Protein AF-X0XH66-F1 (afdb_monomer_lite)

Foldseek 3Di:
DDQDADDWDADPPDRDTDDPFRDFDKDWDFDPVDDDLPDDDDPPDPPDDDDDDDDDDDDDDDDDDDDDDDDPDDPDPPDDPDRGDPPCRVVRIGTQPDDGFPWADWDDDPQKIWTWTDHSPRPFIWIWIQRSNVSDIATQGGFPDWDADPVRQWIWTHHDHWIFIGGDDPHHDPVVCQVPPPRIDDCVVVDDDDDVLVVLLVVLVVLLVCCQPVPPDNCNVVDPSVVLCVVLVVQSNPDDDVVSSVVSRD

Structure (mmCIF, N/CA/C/O backbone):
data_AF-X0XH66-F1
#
_entry.id   AF-X0XH66-F1
#
loop_
_atom_site.group_PDB
_atom_site.id
_atom_site.type_symbol
_atom_site.label_atom_id
_atom_site.label_alt_id
_atom_site.label_comp_id
_atom_site.label_asym_id
_atom_site.label_entity_id
_atom_site.label_seq_id
_atom_site.pdbx_PDB_ins_code
_atom_site.Cartn_x
_atom_site.Cartn_y
_atom_site.Cartn_z
_atom_site.occupancy
_atom_site.B_iso_or_equiv
_atom_site.auth_seq_id
_atom_site.auth_comp_id
_atom_site.auth_asym_id
_atom_site.auth_atom_id
_atom_site.pdbx_PDB_model_num
ATOM 1 N N . VAL A 1 1 ? -10.606 -6.518 2.939 1.00 92.50 1 VAL A N 1
ATOM 2 C CA . VAL A 1 1 ? -11.591 -5.560 2.379 1.00 92.50 1 VAL A CA 1
ATOM 3 C C . VAL A 1 1 ? -12.630 -6.357 1.613 1.00 92.50 1 VAL A C 1
ATOM 5 O O . VAL A 1 1 ? -12.294 -7.448 1.165 1.00 92.50 1 VAL A O 1
ATOM 8 N N . SER A 1 2 ? -13.867 -5.879 1.510 1.00 94.00 2 SER A N 1
ATOM 9 C CA . SER A 1 2 ? -14.874 -6.462 0.619 1.00 94.00 2 SER A CA 1
ATOM 10 C C . SER A 1 2 ? -15.879 -5.401 0.199 1.00 94.00 2 SER A C 1
ATOM 12 O O . SER A 1 2 ? -16.381 -4.679 1.056 1.00 94.00 2 SER A O 1
ATOM 14 N N . ASP A 1 3 ? -16.219 -5.384 -1.083 1.00 93.88 3 ASP A N 1
ATOM 15 C CA . ASP A 1 3 ? -17.297 -4.574 -1.645 1.00 93.88 3 ASP A CA 1
ATOM 16 C C . ASP A 1 3 ? -18.634 -5.285 -1.432 1.00 93.88 3 ASP A C 1
ATOM 18 O O . ASP A 1 3 ? -19.037 -6.144 -2.214 1.00 93.88 3 ASP A O 1
ATOM 22 N N . ARG A 1 4 ? -19.273 -5.012 -0.291 1.00 92.81 4 ARG A N 1
ATOM 23 C CA . ARG A 1 4 ? -20.592 -5.577 0.053 1.00 92.81 4 ARG A CA 1
ATOM 24 C C . ARG A 1 4 ? -21.491 -4.624 0.845 1.00 92.81 4 ARG A C 1
ATOM 26 O O . ARG A 1 4 ? -22.599 -5.012 1.205 1.00 92.81 4 ARG A O 1
ATOM 33 N N . ASP A 1 5 ? -21.027 -3.406 1.118 1.00 90.88 5 ASP A N 1
ATOM 34 C CA . ASP A 1 5 ? -21.837 -2.361 1.733 1.00 90.88 5 ASP A CA 1
ATOM 35 C C . ASP A 1 5 ? -22.443 -1.472 0.650 1.00 90.88 5 ASP A C 1
ATOM 37 O O . ASP A 1 5 ? -21.756 -0.710 -0.030 1.00 90.88 5 ASP A O 1
ATOM 41 N N . PHE A 1 6 ? -23.759 -1.567 0.494 1.00 90.38 6 PHE A N 1
ATOM 42 C CA . PHE A 1 6 ? -24.509 -0.781 -0.477 1.00 90.38 6 PHE A CA 1
ATOM 43 C C . PHE A 1 6 ? -24.847 0.584 0.129 1.00 90.38 6 PHE A C 1
ATOM 45 O O . PHE A 1 6 ? -25.853 0.736 0.817 1.00 90.38 6 PHE A O 1
ATOM 52 N N . SER A 1 7 ? -23.998 1.580 -0.133 1.00 87.31 7 SER A N 1
ATOM 53 C CA . SER A 1 7 ? -24.198 2.978 0.275 1.00 87.31 7 SER A CA 1
ATOM 54 C C . SER A 1 7 ? -24.596 3.842 -0.936 1.00 87.31 7 SER A C 1
ATOM 56 O O . SER A 1 7 ? -23.719 4.461 -1.543 1.00 87.31 7 SER A O 1
ATOM 58 N N . PRO A 1 8 ? -25.881 3.865 -1.344 1.00 89.31 8 PRO A N 1
ATOM 59 C CA . PRO A 1 8 ? -26.307 4.542 -2.565 1.00 89.31 8 PRO A CA 1
ATOM 60 C C . PRO A 1 8 ? -26.234 6.068 -2.436 1.00 89.31 8 PRO A C 1
ATOM 62 O O . PRO A 1 8 ? -26.775 6.660 -1.501 1.00 89.31 8 PRO A O 1
ATOM 65 N N . ILE A 1 9 ? -25.623 6.710 -3.428 1.00 88.44 9 ILE A N 1
ATOM 66 C CA . ILE A 1 9 ? -25.701 8.151 -3.659 1.00 88.44 9 ILE A CA 1
ATOM 67 C C . ILE A 1 9 ? -26.819 8.391 -4.673 1.00 88.44 9 ILE A C 1
ATOM 69 O O . ILE A 1 9 ? -26.684 8.036 -5.842 1.00 88.44 9 ILE A O 1
ATOM 73 N N . TYR A 1 10 ? -27.920 8.991 -4.230 1.00 89.19 10 TYR A N 1
ATOM 74 C CA . TYR A 1 10 ? -29.021 9.376 -5.112 1.00 89.19 10 TYR A CA 1
ATOM 75 C C . TYR A 1 10 ? -28.680 10.642 -5.903 1.00 89.19 10 TYR A C 1
ATOM 77 O O . TYR A 1 10 ? -28.097 11.585 -5.359 1.00 89.19 10 TYR A O 1
ATOM 85 N N . SER A 1 11 ? -29.059 10.672 -7.182 1.00 87.75 11 SER A N 1
ATOM 86 C CA . SER A 1 11 ? -28.974 11.888 -7.994 1.00 87.75 11 SER A CA 1
ATOM 87 C C . SER A 1 11 ? -29.990 12.940 -7.526 1.00 87.75 11 SER A C 1
ATOM 89 O O . SER A 1 11 ? -31.048 12.615 -6.991 1.00 87.75 11 SER A O 1
ATOM 91 N N . GLN A 1 12 ? -29.665 14.219 -7.734 1.00 88.62 12 GLN A N 1
ATOM 92 C CA . GLN A 1 12 ? -30.585 15.342 -7.505 1.00 88.62 12 GLN A CA 1
ATOM 93 C C . GLN A 1 12 ? -31.422 15.698 -8.747 1.00 88.62 12 GLN A C 1
ATOM 95 O O . GLN A 1 12 ? -32.348 16.496 -8.637 1.00 88.62 12 GLN A O 1
ATOM 100 N N . THR A 1 13 ? -31.103 15.137 -9.921 1.00 93.06 13 THR A N 1
ATOM 101 C CA . THR A 1 13 ? -31.748 15.480 -11.205 1.00 93.06 13 THR A CA 1
ATOM 102 C C . THR A 1 13 ? -32.587 14.351 -11.801 1.00 93.06 13 THR A C 1
ATOM 104 O O . THR A 1 13 ? -33.429 14.609 -12.654 1.00 93.06 13 THR A O 1
ATOM 107 N N . GLU A 1 14 ? -32.367 13.107 -11.377 1.00 92.44 14 GLU A N 1
ATOM 108 C CA . GLU A 1 14 ? -33.075 11.917 -11.862 1.00 92.44 14 GLU A CA 1
ATOM 109 C C . GLU A 1 14 ? -33.257 10.897 -10.731 1.00 92.44 14 GLU A C 1
ATOM 111 O O . GLU A 1 14 ? -32.481 10.880 -9.775 1.00 92.44 14 GLU A O 1
ATOM 116 N N . TRP A 1 15 ? -34.261 10.020 -10.828 1.00 87.62 15 TRP A N 1
ATOM 117 C CA . TRP A 1 15 ? -34.477 8.963 -9.832 1.00 87.62 15 TRP A CA 1
ATOM 118 C C . TRP A 1 15 ? -33.553 7.764 -10.091 1.00 87.62 15 TRP A C 1
ATOM 120 O O . TRP A 1 15 ? -33.978 6.681 -10.486 1.00 87.62 15 TRP A O 1
ATOM 130 N N . ASN A 1 16 ? -32.260 7.992 -9.883 1.00 90.75 16 ASN A N 1
ATOM 131 C CA . ASN A 1 16 ? -31.191 7.026 -10.101 1.00 90.75 16 ASN A CA 1
ATOM 132 C C . ASN A 1 16 ? -30.198 7.053 -8.928 1.00 90.75 16 ASN A C 1
ATOM 134 O O . ASN A 1 16 ? -30.166 8.010 -8.146 1.00 90.75 16 ASN A O 1
ATOM 138 N N . HIS A 1 17 ? -29.391 6.001 -8.795 1.00 88.38 17 HIS A N 1
ATOM 139 C CA . HIS A 1 17 ? -28.421 5.854 -7.714 1.00 88.38 17 HIS A CA 1
ATOM 140 C C . HIS A 1 17 ? -27.061 5.379 -8.233 1.00 88.38 17 HIS A C 1
ATOM 142 O O . HIS A 1 17 ? -26.972 4.542 -9.127 1.00 88.38 17 HIS A O 1
ATOM 148 N N . ALA A 1 18 ? -25.995 5.902 -7.635 1.00 89.38 18 ALA A N 1
ATOM 149 C CA . ALA A 1 18 ? -24.619 5.513 -7.908 1.00 89.38 18 ALA A CA 1
ATOM 150 C C . ALA A 1 18 ? -23.949 4.970 -6.639 1.00 89.38 18 ALA A C 1
ATOM 152 O O . ALA A 1 18 ? -24.274 5.382 -5.525 1.00 89.38 18 ALA A O 1
ATOM 153 N N . TYR A 1 19 ? -22.966 4.089 -6.815 1.00 89.25 19 TYR A N 1
ATOM 154 C CA . TYR A 1 19 ? -22.078 3.633 -5.748 1.00 89.25 19 TYR A CA 1
ATOM 155 C C . TYR A 1 19 ? -20.650 4.058 -6.093 1.00 89.25 19 TYR A C 1
ATOM 157 O O . TYR A 1 19 ? -20.110 3.631 -7.111 1.00 89.25 19 TYR A O 1
ATOM 165 N N . SER A 1 20 ? -20.053 4.923 -5.274 1.00 87.44 20 SER A N 1
ATOM 166 C CA . SER A 1 20 ? -18.678 5.411 -5.458 1.00 87.44 20 SER A CA 1
ATOM 167 C C . SER A 1 20 ? -17.662 4.574 -4.675 1.00 87.44 20 SER A C 1
ATOM 169 O O . SER A 1 20 ? -16.660 4.140 -5.235 1.00 87.44 20 SER A O 1
ATOM 171 N N . SER A 1 21 ? -17.988 4.257 -3.419 1.00 90.62 21 SER A N 1
ATOM 172 C CA . SER A 1 21 ? -17.279 3.296 -2.573 1.00 90.62 21 SER A CA 1
ATOM 173 C C . SER A 1 21 ? -18.265 2.305 -1.949 1.00 90.62 21 SER A C 1
ATOM 175 O O . SER A 1 21 ? -19.279 2.704 -1.378 1.00 90.62 21 SER A O 1
ATOM 177 N N . MET A 1 22 ? -17.946 1.010 -2.027 1.00 93.69 22 MET A N 1
ATOM 178 C CA . MET A 1 22 ? -18.680 -0.094 -1.373 1.00 93.69 22 MET A CA 1
ATOM 179 C C . MET A 1 22 ? -17.787 -0.937 -0.448 1.00 93.69 22 MET A C 1
ATOM 181 O O . MET A 1 22 ? -18.262 -1.837 0.253 1.00 93.69 22 MET A O 1
ATOM 185 N N . ALA A 1 23 ? -16.484 -0.661 -0.470 1.00 95.81 23 ALA A N 1
ATOM 186 C CA . ALA A 1 23 ? -15.465 -1.356 0.288 1.00 95.81 23 ALA A CA 1
ATOM 187 C C . ALA A 1 23 ? -15.489 -0.962 1.769 1.00 95.81 23 ALA A C 1
ATOM 189 O O . ALA A 1 23 ? -15.489 0.218 2.126 1.00 95.81 23 ALA A O 1
ATOM 190 N N . ARG A 1 24 ? -15.405 -1.977 2.634 1.00 95.94 24 ARG A N 1
ATOM 191 C CA . ARG A 1 24 ? -15.172 -1.837 4.078 1.00 95.94 24 ARG A CA 1
ATOM 192 C C . ARG A 1 24 ? -14.144 -2.858 4.579 1.00 95.94 24 ARG A C 1
ATOM 194 O O . ARG A 1 24 ? -13.867 -3.880 3.934 1.00 95.94 24 ARG A O 1
ATOM 201 N N . VAL A 1 25 ? -13.534 -2.578 5.732 1.00 96.50 25 VAL A N 1
ATOM 202 C CA . VAL A 1 25 ? -12.673 -3.527 6.456 1.00 96.50 25 VAL A CA 1
ATOM 203 C C . VAL A 1 25 ? -13.541 -4.547 7.208 1.00 96.50 25 VAL A C 1
ATOM 205 O O . VAL A 1 25 ? -14.469 -4.181 7.926 1.00 96.50 25 VAL A O 1
ATOM 208 N N . TYR A 1 26 ? -13.214 -5.831 7.056 1.00 95.38 26 TYR A N 1
ATOM 209 C CA . TYR A 1 26 ? -13.925 -6.955 7.671 1.00 95.38 26 TYR A CA 1
ATOM 210 C C . TYR A 1 26 ? -12.961 -7.848 8.451 1.00 95.38 26 TYR A C 1
ATOM 212 O O . TYR A 1 26 ? -11.829 -8.075 8.018 1.00 95.38 26 TYR A O 1
ATOM 220 N N . LEU A 1 27 ? -13.453 -8.387 9.562 1.00 94.06 27 LEU A N 1
ATOM 221 C CA . LEU A 1 27 ? -12.835 -9.414 10.393 1.00 94.06 27 LEU A CA 1
ATOM 222 C C . LEU A 1 27 ? -13.578 -10.743 10.219 1.00 94.06 27 LEU A C 1
ATOM 224 O O . LEU A 1 27 ? -14.705 -10.774 9.730 1.00 94.06 27 LEU A O 1
ATOM 228 N N . VAL A 1 28 ? -12.964 -11.841 10.659 1.00 93.94 28 VAL A N 1
ATOM 229 C CA . VAL A 1 28 ? -13.628 -13.142 10.793 1.00 93.94 28 VAL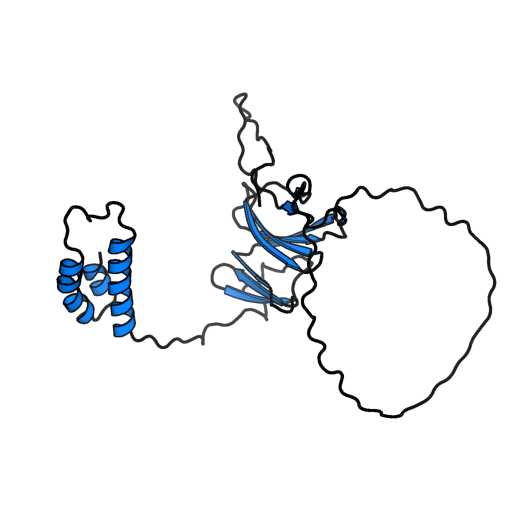 A CA 1
ATOM 230 C C . VAL A 1 28 ? -13.106 -13.863 12.033 1.00 93.94 28 VAL A C 1
ATOM 232 O O . VAL A 1 28 ? -11.894 -13.940 12.238 1.00 93.94 28 VAL A O 1
ATOM 235 N N . THR A 1 29 ? -13.998 -14.377 12.882 1.00 93.69 29 THR A N 1
ATOM 236 C CA . THR A 1 29 ? -13.585 -15.146 14.067 1.00 93.69 29 THR A CA 1
ATOM 237 C C . THR A 1 29 ? -13.306 -16.595 13.663 1.00 93.69 29 THR A C 1
ATOM 239 O O . THR A 1 29 ? -14.173 -17.279 13.126 1.00 93.69 29 THR A O 1
ATOM 242 N N . LEU A 1 30 ? -12.067 -17.069 13.854 1.00 93.69 30 LEU A N 1
ATOM 243 C CA . LEU A 1 30 ? -11.614 -18.360 13.301 1.00 93.69 30 LEU A CA 1
ATOM 244 C C . LEU A 1 30 ? -12.182 -19.579 14.046 1.00 93.69 30 LEU A C 1
ATOM 246 O O . LEU A 1 30 ? -12.558 -20.561 13.405 1.00 93.69 30 LEU A O 1
ATOM 250 N N . SER A 1 31 ? -12.312 -19.497 15.372 1.00 93.62 31 SER A N 1
ATOM 251 C CA . SER A 1 31 ? -13.069 -20.458 16.187 1.00 93.62 31 SER A CA 1
ATOM 252 C C . SER A 1 31 ? -14.498 -19.954 16.416 1.00 93.62 31 SER A C 1
ATOM 254 O O . SER A 1 31 ? -14.718 -18.746 16.517 1.00 93.62 31 SER A O 1
ATOM 256 N N . LYS A 1 32 ? -15.457 -20.874 16.554 1.00 91.25 32 LYS A N 1
ATOM 257 C CA . LYS A 1 32 ? -16.837 -20.592 16.985 1.00 91.25 32 LYS A CA 1
ATOM 258 C C . LYS A 1 32 ? -16.922 -20.092 18.430 1.00 91.25 32 LYS A C 1
ATOM 260 O O . LYS A 1 32 ? -17.878 -19.405 18.766 1.00 91.25 32 LYS A O 1
ATOM 265 N N . ASP A 1 33 ? -15.924 -20.398 19.262 1.00 90.88 33 ASP A N 1
ATOM 266 C CA . ASP A 1 33 ? -15.880 -19.961 20.669 1.00 90.88 33 ASP A CA 1
ATOM 267 C C . ASP A 1 33 ? -15.431 -18.490 20.815 1.00 90.88 33 ASP A C 1
ATOM 269 O O . ASP A 1 33 ? -15.526 -17.911 21.897 1.00 90.88 33 ASP A O 1
ATOM 273 N N . VAL A 1 34 ? -14.909 -17.877 19.743 1.00 90.25 34 VAL A N 1
ATOM 274 C CA . VAL A 1 34 ? -14.414 -16.494 19.761 1.00 90.25 34 VAL A CA 1
ATOM 275 C C . VAL A 1 34 ? -15.560 -15.532 19.448 1.00 90.25 34 VAL A C 1
ATOM 277 O O . VAL A 1 34 ? -16.037 -15.445 18.314 1.00 90.25 34 VAL A O 1
ATOM 280 N N . LYS A 1 35 ? -15.965 -14.802 20.491 1.00 87.94 35 LYS A N 1
ATOM 281 C CA . LYS A 1 35 ? -16.977 -13.738 20.484 1.00 87.94 35 LYS A CA 1
ATOM 282 C C . LYS A 1 35 ? -16.645 -12.595 19.518 1.00 87.94 35 LYS A C 1
ATOM 284 O O . LYS A 1 35 ? -15.485 -12.362 19.177 1.00 87.94 35 LYS A O 1
ATOM 289 N N . SER A 1 36 ? -17.673 -11.851 19.109 1.00 88.19 36 SER A N 1
ATOM 290 C CA . SER A 1 36 ? -17.502 -10.636 18.301 1.00 88.19 36 SER A CA 1
ATOM 291 C C . SER A 1 36 ? -16.925 -9.487 19.149 1.00 88.19 36 SER A C 1
ATOM 293 O O . SER A 1 36 ? -17.401 -9.271 20.264 1.00 88.19 36 SER A O 1
ATOM 295 N N . PRO A 1 37 ? -15.971 -8.682 18.636 1.00 86.06 37 PRO A N 1
ATOM 296 C CA . PRO A 1 37 ? -15.524 -7.455 19.309 1.00 86.06 37 PRO A CA 1
ATOM 297 C C . PRO A 1 37 ? -16.613 -6.364 19.358 1.00 86.06 37 PRO A C 1
ATOM 299 O O . PRO A 1 37 ? -16.449 -5.354 20.044 1.00 86.06 37 PRO A O 1
ATOM 302 N N . PHE A 1 38 ? -17.725 -6.566 18.641 1.00 88.44 38 PHE A N 1
ATOM 303 C CA . PHE A 1 38 ? -18.879 -5.669 18.567 1.00 88.44 38 PHE A CA 1
ATOM 304 C C . PHE A 1 38 ? -20.159 -6.319 19.126 1.00 88.44 38 PHE A C 1
ATOM 306 O O . PHE A 1 38 ? -21.258 -6.007 18.675 1.00 88.44 38 PHE A O 1
ATOM 313 N N . GLU A 1 39 ? -20.042 -7.244 20.087 1.00 83.25 39 GLU A N 1
ATOM 314 C CA . GLU A 1 39 ? -21.207 -7.650 20.887 1.00 83.25 39 GLU A CA 1
ATOM 315 C C . GLU A 1 39 ? -21.793 -6.437 21.641 1.00 83.25 39 GLU A C 1
ATOM 317 O O . GLU A 1 39 ? -21.023 -5.659 22.221 1.00 83.25 39 GLU A O 1
ATOM 322 N N . PRO A 1 40 ? -23.131 -6.267 21.675 1.00 76.88 40 PRO A N 1
ATOM 323 C CA . PRO A 1 40 ? -23.771 -5.260 22.512 1.00 76.88 40 PRO A CA 1
ATOM 324 C C . PRO A 1 40 ? -23.399 -5.453 23.985 1.00 76.88 40 PRO A C 1
ATOM 326 O O . PRO A 1 40 ? -23.574 -6.533 24.551 1.00 76.88 40 PRO A O 1
ATOM 329 N N . LYS A 1 41 ? -22.887 -4.393 24.612 1.00 74.75 41 LYS A N 1
ATOM 330 C CA . LYS A 1 41 ? -22.628 -4.348 26.055 1.00 74.75 41 LYS A CA 1
ATOM 331 C C . LYS A 1 41 ? -23.940 -3.974 26.754 1.00 74.75 41 LYS A C 1
ATOM 333 O O . LYS A 1 41 ? -24.643 -3.093 26.268 1.00 74.75 41 LYS A O 1
ATOM 338 N N . SER A 1 42 ? -24.279 -4.639 27.860 1.00 74.12 42 SER A N 1
ATOM 339 C CA . SER A 1 42 ? -25.427 -4.220 28.678 1.00 74.12 42 SER A CA 1
ATOM 340 C C . SER A 1 42 ? -25.055 -2.960 29.460 1.00 74.12 42 SER A C 1
ATOM 342 O O . SER A 1 42 ? -24.070 -2.974 30.199 1.00 74.12 42 SER A O 1
ATOM 344 N N . ASP A 1 43 ? -25.852 -1.900 29.311 1.00 62.09 43 ASP A N 1
ATOM 345 C CA . ASP A 1 43 ? -25.774 -0.674 30.122 1.00 62.09 43 ASP A CA 1
ATOM 346 C C . ASP A 1 43 ? -26.493 -0.824 31.483 1.00 62.09 43 ASP A C 1
ATOM 348 O O . ASP A 1 43 ? -26.647 0.144 32.231 1.00 62.09 43 ASP A O 1
ATOM 352 N N . GLU A 1 44 ? -26.932 -2.036 31.846 1.00 56.72 44 GLU A N 1
ATOM 353 C CA . GLU A 1 44 ? -27.470 -2.322 33.177 1.00 56.72 44 GLU A CA 1
ATOM 35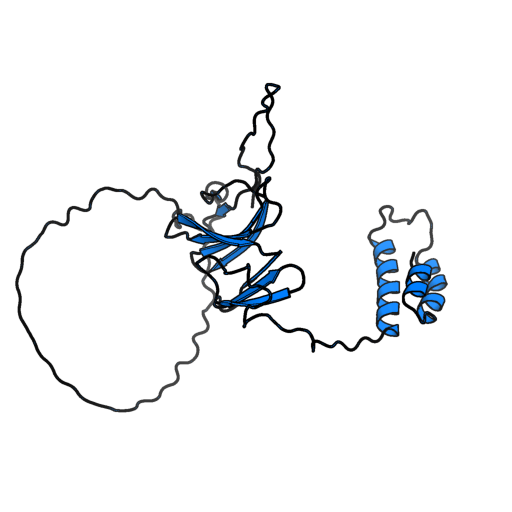4 C C . GLU A 1 44 ? -26.425 -2.029 34.260 1.00 56.72 44 GLU A C 1
ATOM 356 O O . GLU A 1 44 ? -25.417 -2.726 34.420 1.00 56.72 44 GLU A O 1
ATOM 361 N N . VAL A 1 45 ? -26.692 -0.985 35.049 1.00 48.19 45 VAL A N 1
ATOM 362 C CA . VAL A 1 45 ? -25.851 -0.592 36.179 1.00 48.19 45 VAL A CA 1
ATOM 363 C C . VAL A 1 45 ? -25.756 -1.759 37.157 1.00 48.19 45 VAL A C 1
ATOM 365 O O . VAL A 1 45 ? -26.725 -2.103 37.833 1.00 48.19 45 VAL A O 1
ATOM 368 N N . THR A 1 46 ? -24.566 -2.355 37.266 1.00 47.09 46 THR A N 1
ATOM 369 C CA . THR A 1 46 ? -24.299 -3.408 38.253 1.00 47.09 46 THR A CA 1
ATOM 370 C C . THR A 1 46 ? -24.459 -2.858 39.671 1.00 47.09 46 THR A C 1
ATOM 372 O O . THR A 1 46 ? -23.545 -2.257 40.238 1.00 47.09 46 THR A O 1
ATOM 375 N N . VAL A 1 47 ? -25.641 -3.074 40.257 1.00 36.53 47 VAL A N 1
ATOM 376 C CA . VAL A 1 47 ? -25.959 -2.706 41.642 1.00 36.53 47 VAL A CA 1
ATOM 377 C C . VAL A 1 47 ? -25.116 -3.563 42.583 1.00 36.53 47 VAL A C 1
ATOM 379 O O . VAL A 1 47 ? -25.520 -4.634 43.042 1.00 36.53 47 VAL A O 1
ATOM 382 N N . LYS A 1 48 ? -23.905 -3.083 42.873 1.00 38.59 48 LYS A N 1
ATOM 383 C CA . LYS A 1 48 ? -23.071 -3.605 43.951 1.00 38.59 48 LYS A CA 1
ATOM 384 C C . LYS A 1 48 ? -23.825 -3.395 45.257 1.00 38.59 48 LYS A C 1
ATOM 386 O O . LYS A 1 48 ? -23.899 -2.275 45.750 1.00 38.59 48 LYS A O 1
ATOM 391 N N . LYS A 1 49 ? -24.373 -4.476 45.818 1.00 32.78 49 LYS A N 1
ATOM 392 C CA . LYS A 1 49 ? -24.855 -4.476 47.201 1.00 32.78 49 LYS A CA 1
ATOM 393 C C . LYS A 1 49 ? -23.698 -4.070 48.106 1.00 32.78 49 LYS A C 1
ATOM 395 O O . LYS A 1 49 ? -22.697 -4.781 48.186 1.00 32.78 49 LYS A O 1
ATOM 400 N N . GLU A 1 50 ? -23.837 -2.928 48.762 1.00 30.16 50 GLU A N 1
ATOM 401 C CA . GLU A 1 50 ? -22.882 -2.481 49.762 1.00 30.16 50 GLU A CA 1
ATOM 402 C C . GLU A 1 50 ? -22.960 -3.403 50.984 1.00 30.16 50 GLU A C 1
ATOM 404 O O . GLU A 1 50 ? -24.015 -3.576 51.592 1.00 30.16 50 GLU A O 1
ATOM 409 N N . SER A 1 51 ? -21.826 -3.998 51.344 1.00 30.81 51 SER A N 1
ATOM 410 C CA . SER A 1 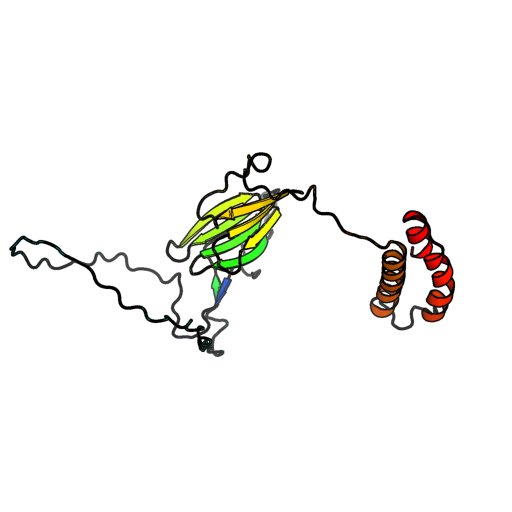51 ? -21.603 -4.619 52.648 1.00 30.81 51 SER A CA 1
ATOM 411 C C . SER A 1 51 ? -20.571 -3.769 53.381 1.00 30.81 51 SER A C 1
ATOM 413 O O . SER A 1 51 ? -19.414 -3.693 52.957 1.00 30.81 51 SER A O 1
ATOM 415 N N . GLU A 1 52 ? -20.992 -3.074 54.433 1.00 29.59 52 GLU A N 1
ATOM 416 C CA . GLU A 1 52 ? -20.168 -2.049 55.068 1.00 29.59 52 GLU A CA 1
ATOM 417 C C . GLU A 1 52 ? -18.939 -2.583 55.82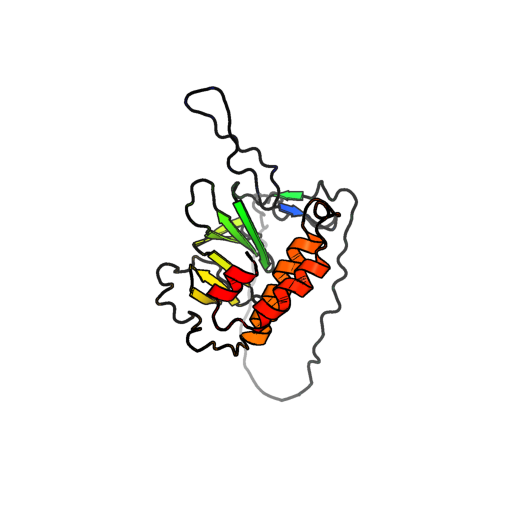9 1.00 29.59 52 GLU A C 1
ATOM 419 O O . GLU A 1 52 ? -18.994 -3.584 56.534 1.00 29.59 52 GLU A O 1
ATOM 424 N N . LYS A 1 53 ? -17.856 -1.797 55.743 1.00 28.25 53 LYS A N 1
ATOM 425 C CA . LYS A 1 53 ? -16.903 -1.442 56.817 1.00 28.25 53 LYS A CA 1
ATOM 426 C C . LYS A 1 53 ? -16.429 -2.537 57.796 1.00 28.25 53 LYS A C 1
ATOM 428 O O . LYS A 1 53 ? -17.121 -2.920 58.732 1.00 28.25 53 LYS A O 1
ATOM 433 N N . SER A 1 54 ? -15.107 -2.708 57.842 1.00 26.27 54 SER A N 1
ATOM 434 C CA . SER A 1 54 ? -14.338 -2.264 59.027 1.00 26.27 54 SER A CA 1
ATOM 435 C C . SER A 1 54 ? -12.844 -2.084 58.707 1.00 26.27 54 SER A C 1
ATOM 437 O O . SER A 1 54 ? -12.353 -2.534 57.675 1.00 26.27 54 SER A O 1
ATOM 439 N N . GLN A 1 55 ? -12.129 -1.328 59.549 1.00 28.06 55 GLN A N 1
ATOM 440 C CA . GLN A 1 55 ? -10.744 -0.881 59.328 1.00 28.06 55 GLN A CA 1
ATOM 441 C C . GLN A 1 55 ? -9.799 -1.420 60.415 1.00 28.06 55 GLN A C 1
ATOM 443 O O . GLN A 1 55 ? -10.203 -1.439 61.577 1.00 28.06 55 GLN A O 1
ATOM 448 N N . LYS A 1 56 ? -8.532 -1.717 60.061 1.00 27.55 56 LYS A N 1
ATOM 449 C CA . LYS A 1 56 ? -7.270 -1.464 60.825 1.00 27.55 56 LYS A CA 1
ATOM 450 C C . LYS A 1 56 ? -6.081 -2.247 60.213 1.00 27.55 56 LYS A C 1
ATOM 452 O O . LYS A 1 56 ? -6.311 -3.273 59.594 1.00 27.55 56 LYS A O 1
ATOM 457 N N . SER A 1 57 ? -4.795 -1.900 60.391 1.00 26.89 57 SER A N 1
ATOM 458 C CA . SER A 1 57 ? -4.132 -0.574 60.406 1.00 26.89 57 SER A CA 1
ATOM 459 C C . SER A 1 57 ? -2.586 -0.689 60.473 1.00 26.89 57 SER A C 1
ATOM 461 O O . SER A 1 57 ? -2.081 -1.216 61.454 1.00 26.89 57 SER A O 1
ATOM 463 N N . LYS A 1 58 ? -1.871 -0.027 59.541 1.00 27.75 58 LYS A N 1
ATOM 464 C CA . LYS A 1 58 ? -0.507 0.578 59.657 1.00 27.75 58 LYS A CA 1
ATOM 465 C C . LYS A 1 58 ? 0.755 -0.266 60.013 1.00 27.75 58 LYS A C 1
ATOM 467 O O . LYS A 1 58 ? 0.850 -0.823 61.094 1.00 27.75 58 LYS A O 1
ATOM 472 N N . LYS A 1 59 ? 1.817 -0.009 59.212 1.00 25.31 59 LYS A N 1
ATOM 473 C CA . LYS A 1 59 ? 3.287 -0.177 59.444 1.00 25.31 59 LYS A CA 1
ATOM 474 C C . LYS A 1 59 ? 3.839 -1.625 59.503 1.00 25.31 59 LYS A C 1
ATOM 476 O O . LYS A 1 59 ? 3.170 -2.507 60.008 1.00 25.31 59 LYS A O 1
ATOM 481 N N . GLY A 1 60 ? 5.070 -1.906 59.041 1.00 25.12 60 GLY A N 1
ATOM 482 C CA . GLY A 1 60 ? 6.030 -1.075 58.279 1.00 25.12 60 GLY A CA 1
ATOM 483 C C . GLY A 1 60 ? 7.481 -1.619 58.281 1.00 25.12 60 GLY A C 1
ATOM 484 O O . GLY A 1 60 ? 7.738 -2.624 58.929 1.00 25.12 60 GLY A O 1
ATOM 485 N N . ALA A 1 61 ? 8.404 -0.875 57.642 1.00 28.31 61 ALA A N 1
ATOM 486 C CA . ALA A 1 61 ? 9.879 -1.036 57.602 1.00 28.31 61 ALA A CA 1
ATOM 487 C C . ALA A 1 61 ? 10.521 -1.948 56.520 1.00 28.31 61 ALA A C 1
ATOM 489 O O . ALA A 1 61 ? 9.878 -2.783 55.893 1.00 28.31 61 ALA A O 1
ATOM 490 N N . GLU A 1 62 ? 11.816 -1.695 56.284 1.00 26.48 62 GLU A N 1
ATOM 491 C CA . GLU A 1 62 ? 12.733 -2.355 55.329 1.00 26.48 62 GLU A CA 1
ATOM 492 C C . GLU A 1 62 ? 13.607 -3.413 56.070 1.00 26.48 62 GLU A C 1
ATOM 494 O O . GLU A 1 62 ? 13.297 -3.713 57.220 1.00 26.48 62 GLU A O 1
ATOM 499 N N . LYS A 1 63 ? 14.708 -4.040 55.604 1.00 26.89 63 LYS A N 1
ATOM 500 C CA . LYS A 1 63 ? 15.651 -4.010 54.440 1.00 26.89 63 LYS A CA 1
ATOM 501 C C . LYS A 1 63 ? 16.395 -5.393 54.482 1.00 26.89 63 LYS A C 1
ATOM 503 O O . LYS A 1 63 ? 16.189 -6.123 55.444 1.00 26.89 63 LYS A O 1
ATOM 508 N N . ASP A 1 64 ? 17.262 -5.901 53.597 1.00 27.98 64 ASP A N 1
ATOM 509 C CA . ASP A 1 64 ? 17.970 -5.474 52.374 1.00 27.98 64 ASP A CA 1
ATOM 510 C C . ASP A 1 64 ? 18.457 -6.744 51.589 1.00 27.98 64 ASP A C 1
ATOM 512 O O . ASP A 1 64 ? 18.309 -7.863 52.071 1.00 27.98 64 ASP A O 1
ATOM 516 N N . LYS A 1 65 ? 19.084 -6.574 50.411 1.00 27.59 65 LYS A N 1
ATOM 517 C CA . LYS A 1 65 ? 20.065 -7.464 49.715 1.00 27.59 65 LYS A CA 1
ATOM 518 C C . LYS A 1 65 ? 20.189 -8.971 50.079 1.00 27.59 65 LYS A C 1
ATOM 520 O O . LYS A 1 65 ? 20.791 -9.318 51.094 1.00 27.59 65 LYS A O 1
ATOM 525 N N . LYS A 1 66 ? 20.103 -9.823 49.037 1.00 27.86 66 LYS A N 1
ATOM 526 C CA . LYS A 1 66 ? 21.322 -10.426 48.423 1.00 27.86 66 LYS A CA 1
ATOM 527 C C . LYS A 1 66 ? 21.116 -10.933 46.984 1.00 27.86 66 LYS A C 1
ATOM 529 O O . LYS A 1 66 ? 19.992 -11.128 46.537 1.00 27.86 66 LYS A O 1
ATOM 534 N N . LYS A 1 67 ? 22.229 -11.093 46.251 1.00 26.80 67 LYS A N 1
ATOM 535 C CA . LYS A 1 67 ? 22.282 -11.594 44.861 1.00 26.80 67 LYS A CA 1
ATOM 536 C C . LYS A 1 67 ? 21.965 -13.094 44.785 1.00 26.80 67 LYS A C 1
ATOM 538 O O . LYS A 1 67 ? 22.388 -13.846 45.658 1.00 26.80 67 LYS A O 1
ATOM 543 N N . GLY A 1 68 ? 21.363 -13.519 43.676 1.00 26.91 68 GLY A N 1
ATOM 544 C CA . GLY A 1 68 ? 21.246 -14.921 43.266 1.00 26.91 68 GLY A CA 1
ATOM 545 C C . GLY A 1 68 ? 21.024 -14.990 41.759 1.00 26.91 68 GLY A C 1
ATOM 546 O O . GLY A 1 68 ? 19.895 -14.848 41.302 1.00 26.91 68 GLY A O 1
ATOM 547 N N . ASP A 1 69 ? 22.108 -15.119 40.995 1.00 32.69 69 ASP A N 1
ATOM 548 C CA . ASP A 1 69 ? 22.058 -15.105 39.530 1.00 32.69 69 ASP A CA 1
ATOM 549 C C . ASP A 1 69 ? 21.533 -16.443 38.985 1.00 32.69 69 ASP A C 1
ATOM 551 O O . ASP A 1 69 ? 21.919 -17.507 39.480 1.00 32.69 69 ASP A O 1
ATOM 555 N N . LYS A 1 70 ? 20.638 -16.397 37.991 1.00 30.44 70 LYS A N 1
ATOM 556 C CA . LYS A 1 70 ? 20.213 -17.578 37.226 1.00 30.44 70 LYS A CA 1
ATOM 557 C C . LYS A 1 70 ? 19.507 -17.197 35.929 1.00 30.44 70 LYS A C 1
ATOM 559 O O . LYS A 1 70 ? 18.476 -16.526 35.921 1.00 30.44 70 LYS A O 1
ATOM 564 N N . GLU A 1 71 ? 20.068 -17.697 34.837 1.00 30.78 71 GLU A N 1
ATOM 565 C CA . GLU A 1 71 ? 19.662 -17.447 33.459 1.00 30.78 71 GLU A CA 1
ATOM 566 C C . GLU A 1 71 ? 18.160 -17.684 33.226 1.00 30.78 71 GLU A C 1
ATOM 568 O O . GLU A 1 71 ? 17.672 -18.819 33.238 1.00 30.78 71 GLU A O 1
ATOM 573 N N . LYS A 1 72 ? 17.418 -16.624 32.884 1.00 28.81 72 LYS A N 1
ATOM 574 C CA . LYS A 1 72 ? 16.145 -16.788 32.173 1.00 28.81 72 LYS A CA 1
ATOM 575 C C . LYS A 1 72 ? 16.442 -17.187 30.730 1.00 28.81 72 LYS A C 1
ATOM 577 O O . LYS A 1 72 ? 16.482 -16.333 29.847 1.00 28.81 72 LYS A O 1
ATOM 582 N N . LYS A 1 73 ? 16.628 -18.493 30.497 1.00 30.36 73 LYS A N 1
ATOM 583 C CA . LYS A 1 73 ? 16.630 -19.066 29.144 1.00 30.36 73 LYS A CA 1
ATOM 584 C C . LYS A 1 73 ? 15.415 -18.546 28.380 1.00 30.36 73 LYS A C 1
ATOM 586 O O . LYS A 1 73 ? 14.292 -18.577 28.888 1.00 30.36 73 LYS A O 1
ATOM 591 N N . SER A 1 74 ? 15.655 -18.051 27.172 1.00 33.03 74 SER A N 1
ATOM 592 C CA . SER A 1 74 ? 14.637 -17.484 26.299 1.00 33.03 74 SER A CA 1
ATOM 593 C C . SER A 1 74 ? 13.616 -18.557 25.925 1.00 33.03 74 SER A C 1
ATOM 595 O O . SER A 1 74 ? 13.836 -19.381 25.041 1.00 33.03 74 SER A O 1
ATOM 597 N N . ALA A 1 75 ? 12.470 -18.536 26.606 1.00 35.09 75 ALA A N 1
ATOM 598 C CA . ALA A 1 75 ? 11.315 -19.338 26.241 1.00 35.09 75 ALA A CA 1
ATOM 599 C C . ALA A 1 75 ? 10.763 -18.833 24.900 1.00 35.09 75 ALA A C 1
ATOM 601 O O . ALA A 1 75 ? 9.866 -17.988 24.855 1.00 35.09 75 ALA A O 1
ATOM 602 N N . GLN A 1 76 ? 11.324 -19.344 23.799 1.00 36.94 76 GLN A N 1
ATOM 603 C CA . GLN A 1 76 ? 10.726 -19.235 22.474 1.00 36.94 76 GLN A CA 1
ATOM 604 C C . GLN A 1 76 ? 9.262 -19.662 22.595 1.00 36.94 76 GLN A C 1
ATOM 606 O O . GLN A 1 76 ? 8.968 -20.762 23.072 1.00 36.94 76 GLN A O 1
ATOM 611 N N . LYS A 1 77 ? 8.336 -18.786 22.186 1.00 45.41 77 LYS A N 1
ATOM 612 C CA . LYS A 1 77 ? 6.916 -19.133 22.132 1.00 45.41 77 LYS A CA 1
ATOM 613 C C . LYS A 1 77 ? 6.766 -20.307 21.166 1.00 45.41 77 LYS A C 1
ATOM 615 O O . LYS A 1 77 ? 6.827 -20.108 19.954 1.00 45.41 77 LYS A O 1
ATOM 620 N N . LYS A 1 78 ? 6.560 -21.520 21.695 1.00 44.69 78 LYS A N 1
ATOM 621 C CA . LYS A 1 78 ? 6.032 -22.638 20.903 1.00 44.69 78 LYS A CA 1
ATOM 622 C C . LYS A 1 78 ? 4.783 -22.120 20.193 1.00 44.69 78 LYS A C 1
ATOM 624 O O . LYS A 1 78 ? 3.956 -21.478 20.842 1.00 44.69 78 LYS A O 1
ATOM 629 N N . GLY A 1 79 ? 4.698 -22.334 18.879 1.00 50.09 79 GLY A N 1
ATOM 630 C CA . GLY A 1 79 ? 3.627 -21.772 18.058 1.00 50.09 79 GLY A CA 1
ATOM 631 C C . GLY A 1 79 ? 2.265 -22.084 18.671 1.00 50.09 79 GLY A C 1
ATOM 632 O O . GLY A 1 79 ? 1.956 -23.249 18.919 1.00 50.09 79 GLY A O 1
ATOM 633 N N . ALA A 1 80 ? 1.485 -21.045 18.970 1.00 70.25 80 ALA A N 1
ATOM 634 C CA . ALA A 1 80 ? 0.157 -21.225 19.535 1.00 70.25 80 ALA A CA 1
ATOM 635 C C . ALA A 1 80 ? -0.708 -21.958 18.504 1.00 70.25 80 ALA A C 1
ATOM 637 O O . ALA A 1 80 ? -0.848 -21.490 17.375 1.00 70.25 80 ALA A O 1
ATOM 638 N N . TRP A 1 81 ? -1.261 -23.111 18.880 1.00 80.81 81 TRP A N 1
ATOM 639 C CA . TRP A 1 81 ? -2.140 -23.874 18.000 1.00 80.81 81 TRP A CA 1
ATOM 640 C C . TRP A 1 81 ? -3.446 -23.099 17.798 1.00 80.81 81 TRP A C 1
ATOM 642 O O . TRP A 1 81 ? -4.281 -23.014 18.700 1.00 80.81 81 TRP A O 1
ATOM 652 N N . ILE A 1 82 ? -3.607 -22.495 16.621 1.00 88.62 82 ILE A N 1
ATOM 653 C CA . ILE A 1 82 ? -4.798 -21.718 16.276 1.00 88.62 82 ILE A CA 1
ATOM 654 C C . ILE A 1 82 ? -5.929 -22.699 15.953 1.00 88.62 82 ILE A C 1
ATOM 656 O O . ILE A 1 82 ? -5.907 -23.357 14.914 1.00 88.62 82 ILE A O 1
ATOM 660 N N . LYS A 1 83 ? -6.939 -22.787 16.828 1.00 92.56 83 LYS A N 1
ATOM 661 C CA . LYS A 1 83 ? -8.193 -23.483 16.507 1.00 92.56 83 LYS A CA 1
ATOM 662 C C . LYS A 1 83 ? -8.904 -22.730 15.376 1.00 92.56 83 LYS A C 1
ATOM 664 O O . LYS A 1 83 ? -9.239 -21.555 15.525 1.00 92.56 83 LYS A O 1
ATOM 669 N N . VAL A 1 84 ? -9.164 -23.429 14.272 1.00 94.19 84 VAL A N 1
ATOM 670 C CA . VAL A 1 84 ? -9.969 -22.941 13.147 1.00 94.19 84 VAL A CA 1
ATOM 671 C C . VAL A 1 84 ? -11.128 -23.905 12.930 1.00 94.19 84 VAL A C 1
ATOM 673 O O . VAL A 1 84 ? -10.917 -25.067 12.593 1.00 94.19 84 VAL A O 1
ATOM 676 N N . ASP A 1 85 ? -12.352 -23.413 13.089 1.00 94.69 85 ASP A N 1
ATOM 677 C CA . ASP A 1 85 ? -13.562 -24.129 12.698 1.00 94.69 85 ASP A CA 1
ATOM 678 C C . ASP A 1 85 ? -13.945 -23.680 11.275 1.00 94.69 85 ASP A C 1
ATOM 680 O O . ASP A 1 85 ? -14.288 -22.510 11.099 1.00 94.69 85 ASP A O 1
ATOM 684 N N . PRO A 1 86 ? -13.938 -24.543 10.241 1.00 93.88 86 PRO A N 1
ATOM 685 C CA . PRO A 1 86 ? -14.319 -24.134 8.882 1.00 93.88 86 PRO A CA 1
ATOM 686 C C . PRO A 1 86 ? -15.845 -24.008 8.700 1.00 93.88 86 PRO A C 1
ATOM 688 O O . PRO A 1 86 ? -16.329 -23.224 7.883 1.00 93.88 86 PRO A O 1
ATOM 691 N N . SER A 1 87 ? -16.622 -24.761 9.486 1.00 94.44 87 SER A N 1
ATOM 692 C CA . SER A 1 87 ? -18.092 -24.746 9.480 1.00 94.44 87 SER A CA 1
ATOM 693 C C . SER A 1 87 ? -18.634 -23.373 9.897 1.00 94.44 87 SER A C 1
ATOM 695 O O . SER A 1 87 ? -18.338 -22.894 10.992 1.00 94.44 87 SER A O 1
ATOM 697 N N . GLY A 1 88 ? -19.444 -22.744 9.044 1.00 91.81 88 GLY A N 1
ATOM 698 C CA . GLY A 1 88 ? -20.066 -21.446 9.327 1.00 91.81 88 GLY A CA 1
ATOM 699 C C . GLY A 1 88 ? -19.074 -20.280 9.441 1.00 91.81 88 GLY A C 1
ATOM 700 O O . GLY A 1 88 ? -19.212 -19.420 10.308 1.00 91.81 88 GLY A O 1
ATOM 701 N N . LEU A 1 89 ? -17.983 -20.301 8.664 1.00 93.56 89 LEU A N 1
ATOM 702 C CA . LEU A 1 89 ? -16.956 -19.248 8.693 1.00 93.56 89 LEU A CA 1
ATOM 703 C C . LEU A 1 89 ? -17.374 -17.987 7.910 1.00 93.56 89 LEU A C 1
ATOM 705 O O . LEU A 1 89 ? -16.896 -16.900 8.213 1.00 93.56 89 LEU A O 1
ATOM 709 N N . LYS A 1 90 ? -18.312 -18.106 6.956 1.00 92.88 90 LYS A N 1
ATOM 710 C CA . LYS A 1 90 ? -18.906 -16.958 6.242 1.00 92.88 90 LYS A CA 1
ATOM 711 C C . LYS A 1 90 ? -19.794 -16.114 7.162 1.00 92.88 90 LYS A C 1
ATOM 713 O O . LYS A 1 90 ? -19.754 -14.891 7.102 1.00 92.88 90 LYS A O 1
ATOM 718 N N . ASP A 1 91 ? -20.534 -16.780 8.039 1.00 92.38 91 ASP A N 1
ATOM 719 C CA . ASP A 1 91 ? -21.521 -16.190 8.955 1.00 92.38 91 ASP A CA 1
ATOM 720 C C . ASP A 1 91 ? -20.850 -15.487 10.150 1.00 92.38 91 ASP A C 1
ATOM 722 O O . ASP A 1 91 ? -21.463 -14.685 10.847 1.00 92.38 91 ASP A O 1
ATOM 726 N N . ARG A 1 92 ? -19.553 -15.757 10.353 1.00 93.69 92 ARG A N 1
ATOM 727 C CA . ARG A 1 92 ? -18.664 -15.096 11.321 1.00 93.69 92 ARG A CA 1
ATOM 728 C C . ARG A 1 92 ? -17.882 -13.915 10.734 1.00 93.69 92 ARG A C 1
ATOM 730 O O . ARG A 1 92 ? -16.966 -13.419 11.389 1.00 93.69 92 ARG A O 1
ATOM 737 N N . ILE A 1 93 ? -18.201 -13.466 9.514 1.00 94.19 93 ILE A N 1
ATOM 738 C CA . ILE A 1 93 ? -17.584 -12.271 8.920 1.00 94.19 93 ILE A CA 1
ATOM 739 C C . ILE A 1 93 ? -18.270 -11.014 9.468 1.00 94.19 93 ILE A C 1
ATOM 741 O O . ILE A 1 93 ? -19.469 -10.820 9.292 1.00 94.19 93 ILE A O 1
ATOM 745 N N . ILE A 1 94 ? -17.489 -10.142 10.102 1.00 93.81 94 ILE A N 1
ATOM 746 C CA . ILE A 1 94 ? -17.959 -8.984 10.871 1.00 93.81 94 ILE A CA 1
ATOM 747 C C . ILE A 1 94 ? -17.313 -7.717 10.301 1.00 93.81 94 ILE A C 1
ATOM 749 O O . ILE A 1 94 ? -16.091 -7.651 10.176 1.00 93.81 94 ILE A O 1
ATOM 753 N N . GLY A 1 95 ? -18.107 -6.709 9.935 1.00 94.12 95 GLY A N 1
ATOM 754 C CA . GLY A 1 95 ? -17.584 -5.413 9.481 1.00 94.12 95 GLY A CA 1
ATOM 755 C C . GLY A 1 95 ? -17.101 -4.555 10.650 1.00 94.12 95 GLY A C 1
ATOM 756 O O . GLY A 1 95 ? -17.723 -4.565 11.710 1.00 94.12 95 GLY A O 1
ATOM 757 N N . LEU A 1 96 ? -16.021 -3.790 10.464 1.00 95.81 96 LEU A N 1
ATOM 758 C CA . LEU A 1 96 ? -15.711 -2.677 11.372 1.00 95.81 96 LEU A CA 1
ATOM 759 C C . LEU A 1 96 ? -16.800 -1.599 11.220 1.00 95.81 96 LEU A C 1
ATOM 761 O O . LEU A 1 96 ? -17.147 -1.281 10.084 1.00 95.81 96 LEU A O 1
ATOM 765 N N . PRO A 1 97 ? -17.314 -0.979 12.297 1.00 94.25 97 PRO A N 1
ATOM 766 C CA . PRO A 1 97 ? -18.278 0.117 12.196 1.00 94.25 97 PRO A CA 1
ATOM 767 C C . PRO A 1 97 ? -17.562 1.423 11.802 1.00 94.25 97 PRO A C 1
ATOM 769 O O . PRO A 1 97 ? -17.352 2.323 12.612 1.00 94.25 97 PRO A O 1
ATOM 772 N N . ILE A 1 98 ? -17.147 1.485 10.537 1.00 95.06 98 ILE A N 1
ATOM 773 C CA . ILE A 1 98 ? -16.466 2.607 9.875 1.00 95.06 98 ILE A CA 1
ATOM 774 C C . ILE A 1 98 ? -17.186 2.953 8.562 1.00 95.06 98 ILE A C 1
ATOM 776 O O . ILE A 1 98 ? -18.194 2.334 8.211 1.00 95.06 98 ILE A O 1
ATOM 780 N N . GLY A 1 99 ? -16.703 3.958 7.830 1.00 93.12 99 GLY A N 1
ATOM 781 C CA . GLY A 1 99 ? -17.272 4.341 6.534 1.00 93.12 99 GLY A CA 1
ATOM 782 C C . GLY A 1 99 ? -17.185 3.248 5.456 1.00 93.12 99 GLY A C 1
ATOM 783 O O . GLY A 1 99 ? -16.709 2.135 5.691 1.00 93.12 99 GLY A O 1
ATOM 784 N N . VAL A 1 100 ? -17.644 3.597 4.255 1.00 94.69 100 VAL A N 1
ATOM 785 C CA . VAL A 1 100 ? -17.229 2.936 3.009 1.00 94.69 100 VAL A CA 1
ATOM 786 C C . VAL A 1 100 ? -16.190 3.822 2.325 1.00 94.69 100 VAL A C 1
ATOM 788 O O . VAL A 1 100 ? -16.342 5.046 2.319 1.00 94.69 100 VAL A O 1
ATOM 791 N N . ALA A 1 101 ? -15.107 3.229 1.826 1.00 95.50 101 ALA A N 1
ATOM 792 C CA . ALA A 1 101 ? -13.985 3.948 1.219 1.00 95.50 101 ALA A CA 1
ATOM 793 C C . ALA A 1 101 ? -13.025 2.995 0.489 1.00 95.50 101 ALA A C 1
ATOM 795 O O . ALA A 1 101 ? -13.053 1.781 0.684 1.00 95.50 101 ALA A O 1
ATOM 796 N N . ASP A 1 102 ? -12.090 3.560 -0.273 1.00 95.31 102 ASP A N 1
ATOM 797 C CA . ASP A 1 102 ? -10.909 2.855 -0.769 1.00 95.31 102 ASP A CA 1
ATOM 798 C C . ASP A 1 102 ? -9.975 2.527 0.416 1.00 95.31 102 ASP A C 1
ATOM 800 O O . ASP A 1 102 ? -9.342 3.418 0.993 1.00 95.31 102 ASP A O 1
ATOM 804 N N . TYR A 1 103 ? -9.936 1.247 0.807 1.00 96.81 103 TYR A N 1
ATOM 805 C CA . TYR A 1 103 ? -9.166 0.722 1.941 1.00 96.81 103 TYR A CA 1
ATOM 806 C C . TYR A 1 103 ? -7.975 -0.125 1.468 1.00 96.81 103 TYR A C 1
ATOM 808 O O . TYR A 1 103 ? -8.142 -1.084 0.713 1.00 96.81 103 TYR A O 1
ATOM 816 N N . ARG A 1 104 ? -6.763 0.181 1.949 1.00 95.62 104 ARG A N 1
ATOM 817 C CA . ARG A 1 104 ? -5.498 -0.472 1.542 1.00 95.62 104 ARG A CA 1
ATOM 818 C C . ARG A 1 104 ? -4.561 -0.676 2.735 1.00 95.62 104 ARG A C 1
ATOM 820 O O . ARG A 1 104 ? -4.780 -0.069 3.775 1.00 95.62 104 ARG A O 1
ATOM 827 N N . HIS A 1 105 ? -3.518 -1.502 2.563 1.00 96.06 105 HIS A N 1
ATOM 828 C CA . HIS A 1 105 ? -2.458 -1.775 3.558 1.00 96.06 105 HIS A CA 1
ATOM 829 C C . HIS A 1 105 ? -3.013 -1.919 4.984 1.00 96.06 105 HIS A C 1
ATOM 831 O O . HIS A 1 105 ? -2.941 -0.981 5.763 1.00 96.06 105 HIS A O 1
ATOM 837 N N . ILE A 1 106 ? -3.614 -3.068 5.308 1.00 96.88 106 ILE A N 1
ATOM 838 C CA . ILE A 1 106 ? -4.225 -3.311 6.625 1.00 96.88 106 ILE A CA 1
ATOM 839 C C . ILE A 1 106 ? -3.249 -4.102 7.502 1.00 96.88 106 ILE A C 1
ATOM 841 O O . ILE A 1 106 ? -2.778 -5.163 7.094 1.00 96.88 106 ILE A O 1
ATOM 845 N N . THR A 1 107 ? -2.992 -3.634 8.724 1.00 97.25 107 THR A N 1
ATOM 846 C CA . THR A 1 107 ? -2.107 -4.303 9.693 1.00 97.25 107 THR A CA 1
ATOM 847 C C . THR A 1 107 ? -2.757 -4.357 11.072 1.00 97.25 107 THR A C 1
ATOM 849 O O . THR A 1 107 ? -3.254 -3.346 11.558 1.00 97.25 107 THR A O 1
ATOM 852 N N . SER A 1 108 ? -2.721 -5.517 11.734 1.00 95.75 108 SER A N 1
ATOM 853 C CA . SER A 1 108 ? -3.198 -5.655 13.117 1.00 95.75 108 SER A CA 1
ATOM 854 C C . SER A 1 108 ? -2.036 -5.666 14.11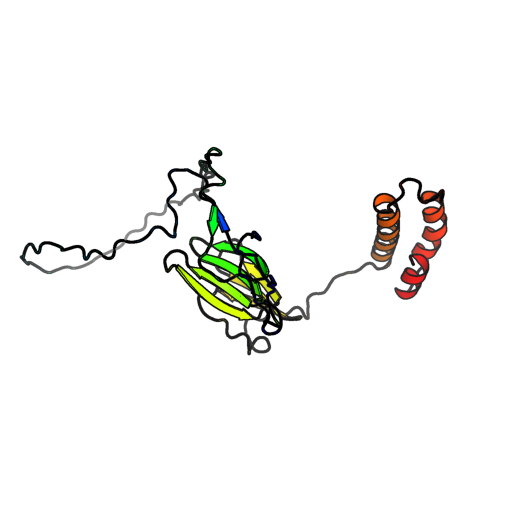4 1.00 95.75 108 SER A C 1
ATOM 856 O O . SER A 1 108 ? -1.063 -6.400 13.935 1.00 95.75 108 SER A O 1
ATOM 858 N N . VAL A 1 109 ? -2.157 -4.872 15.177 1.00 96.62 109 VAL A N 1
ATOM 859 C CA . VAL A 1 109 ? -1.220 -4.770 16.303 1.00 96.62 109 VAL A CA 1
ATOM 860 C C . VAL A 1 109 ? -2.028 -4.906 17.594 1.00 96.62 109 VAL A C 1
ATOM 862 O O . VAL A 1 109 ? -2.604 -3.941 18.100 1.00 96.62 109 VAL A O 1
ATOM 865 N N . GLY A 1 110 ? -2.117 -6.136 18.107 1.00 93.00 110 GLY A N 1
ATOM 866 C CA . GLY A 1 110 ? -3.033 -6.472 19.199 1.00 93.00 110 GLY A CA 1
ATOM 867 C C . GLY A 1 110 ? -4.484 -6.168 18.811 1.00 93.00 110 GLY A C 1
ATOM 868 O O . GLY A 1 110 ? -4.968 -6.646 17.789 1.00 93.00 110 GLY A O 1
ATOM 869 N N . GLU A 1 111 ? -5.156 -5.341 19.609 1.00 94.06 111 GLU A N 1
ATOM 870 C CA . GLU A 1 111 ? -6.540 -4.895 19.387 1.00 94.06 111 GLU A CA 1
ATOM 871 C C . GLU A 1 111 ? -6.646 -3.599 18.557 1.00 94.06 111 GLU A C 1
ATOM 873 O O . GLU A 1 111 ? -7.693 -2.951 18.541 1.00 94.06 111 GLU A O 1
ATOM 878 N N . LYS A 1 112 ? -5.566 -3.182 17.882 1.00 96.94 112 LYS A N 1
ATOM 879 C CA . LYS A 1 112 ? -5.533 -1.980 17.033 1.00 96.94 112 LYS A CA 1
ATOM 880 C C . LYS A 1 112 ? -5.258 -2.345 15.583 1.00 96.94 112 LYS A C 1
ATOM 882 O O . LYS A 1 112 ? -4.271 -3.009 15.280 1.00 96.94 112 LYS A O 1
ATOM 887 N N . ILE A 1 113 ? -6.135 -1.892 14.693 1.00 97.69 113 ILE A N 1
ATOM 888 C CA . ILE A 1 113 ? -6.074 -2.165 13.258 1.00 97.69 113 ILE A CA 1
ATOM 889 C C . ILE A 1 113 ? -5.696 -0.865 12.553 1.00 97.69 113 ILE A C 1
ATOM 891 O O . ILE A 1 113 ? -6.461 0.096 12.568 1.00 97.69 113 ILE A O 1
ATOM 895 N N . TYR A 1 114 ? -4.518 -0.844 11.946 1.00 98.19 114 TYR A N 1
ATOM 896 C CA . TYR A 1 114 ? -4.020 0.258 11.130 1.00 98.19 114 TYR A CA 1
ATOM 897 C C . TYR A 1 114 ? -4.390 0.007 9.670 1.00 98.19 114 TYR A C 1
ATOM 899 O O . TYR A 1 114 ? -4.386 -1.146 9.227 1.00 98.19 114 TYR A O 1
ATOM 907 N N . TYR A 1 115 ? -4.753 1.061 8.941 1.00 98.31 115 TYR A N 1
ATOM 908 C CA . TYR A 1 115 ? -5.059 0.972 7.514 1.00 98.31 115 TYR A CA 1
ATOM 909 C C . TYR A 1 115 ? -4.937 2.312 6.795 1.00 98.31 115 TYR A C 1
ATOM 911 O O . TYR A 1 115 ? -5.170 3.373 7.374 1.00 98.31 115 TYR A O 1
ATOM 919 N N . MET A 1 116 ? -4.627 2.255 5.501 1.00 97.75 116 MET A N 1
ATOM 920 C CA . MET A 1 116 ? -4.773 3.394 4.600 1.00 97.75 116 MET A CA 1
ATOM 921 C C . MET A 1 116 ? -6.231 3.497 4.140 1.00 97.75 116 MET A C 1
ATOM 923 O O . MET A 1 116 ? -6.819 2.507 3.700 1.00 97.75 116 MET A O 1
ATOM 927 N N . MET A 1 117 ? -6.807 4.695 4.224 1.00 96.94 117 MET A N 1
ATOM 928 C CA . MET A 1 117 ? -8.169 5.015 3.788 1.00 96.94 117 MET A CA 1
ATOM 929 C C . MET A 1 117 ? -8.152 6.208 2.828 1.00 96.94 117 MET A C 1
ATOM 931 O O . MET A 1 117 ? -7.374 7.150 3.002 1.00 96.94 117 MET A O 1
ATOM 935 N N . ARG A 1 118 ? -9.027 6.207 1.824 1.00 95.88 118 ARG A N 1
ATOM 936 C CA . ARG A 1 118 ? -9.339 7.378 0.994 1.00 95.88 118 ARG A CA 1
ATOM 937 C C . ARG A 1 118 ? -10.830 7.353 0.659 1.00 95.88 118 ARG A C 1
ATOM 939 O O . ARG A 1 118 ? -11.272 6.431 -0.019 1.00 95.88 118 ARG A O 1
ATOM 946 N N . SER A 1 119 ? -11.607 8.325 1.137 1.00 91.88 119 SER A N 1
ATOM 947 C CA . SER A 1 119 ? -13.003 8.457 0.700 1.00 91.88 119 SER A CA 1
ATOM 948 C C . SER A 1 119 ? -13.071 9.052 -0.708 1.00 91.88 119 SER A C 1
ATOM 950 O O . SER A 1 119 ? -12.112 9.657 -1.190 1.00 91.88 119 SER A O 1
ATOM 952 N N . ASP A 1 120 ? -14.226 8.939 -1.361 1.00 86.06 120 ASP A N 1
ATOM 953 C CA . ASP A 1 120 ? -14.425 9.386 -2.749 1.00 86.06 120 ASP A CA 1
ATOM 954 C C . ASP A 1 120 ? -14.206 10.897 -2.959 1.00 86.06 120 ASP A C 1
ATOM 956 O O . ASP A 1 120 ? -14.028 11.360 -4.085 1.00 86.06 120 ASP A O 1
ATOM 960 N N . ARG A 1 121 ? -14.227 11.681 -1.872 1.00 85.69 121 ARG A N 1
ATOM 961 C CA . ARG A 1 121 ? -14.008 13.136 -1.877 1.00 85.69 121 ARG A CA 1
ATOM 962 C C . ARG A 1 121 ? -12.567 13.529 -1.522 1.00 85.69 121 ARG A C 1
ATOM 964 O O . ARG A 1 121 ? -12.207 14.699 -1.663 1.00 85.69 121 ARG A O 1
ATOM 971 N N . ASP A 1 122 ? -11.731 12.582 -1.091 1.00 90.38 122 ASP A N 1
ATOM 972 C CA . ASP A 1 122 ? -10.375 12.851 -0.613 1.00 90.38 122 ASP A CA 1
ATOM 973 C C . ASP A 1 122 ? -9.331 12.851 -1.738 1.00 90.38 122 ASP A C 1
ATOM 975 O O . ASP A 1 122 ? -9.095 11.857 -2.428 1.00 90.38 122 ASP A O 1
ATOM 979 N N . ARG A 1 123 ? -8.592 13.962 -1.860 1.00 89.81 123 ARG A N 1
ATOM 980 C CA . ARG A 1 123 ? -7.461 14.086 -2.802 1.00 89.81 123 ARG A CA 1
ATOM 981 C C . ARG A 1 123 ? -6.192 13.337 -2.366 1.00 89.81 123 ARG A C 1
ATOM 983 O O . ARG A 1 123 ? -5.276 13.187 -3.170 1.00 89.81 123 ARG A O 1
ATOM 990 N N . LYS A 1 124 ? -6.096 12.922 -1.100 1.00 91.25 124 LYS A N 1
ATOM 991 C CA . LYS A 1 124 ? -4.958 12.193 -0.510 1.00 91.25 124 LYS A CA 1
ATOM 992 C C . LYS A 1 124 ? -5.493 11.060 0.370 1.00 91.25 124 LYS A C 1
ATOM 994 O O . LYS A 1 124 ? -6.588 11.175 0.902 1.00 91.25 124 LYS A O 1
ATOM 999 N N . SER A 1 125 ? -4.727 9.985 0.531 1.00 93.44 125 SER A N 1
ATOM 1000 C CA . SER A 1 125 ? -5.058 8.945 1.511 1.00 93.44 125 SER A CA 1
ATOM 1001 C C . SER A 1 125 ? -4.619 9.376 2.917 1.00 93.44 125 SER A C 1
ATOM 1003 O O . SER A 1 125 ? -3.654 10.129 3.063 1.00 93.44 125 SER A O 1
ATOM 1005 N N . SER A 1 126 ? -5.330 8.899 3.936 1.00 94.44 126 SER A N 1
ATOM 1006 C CA . SER A 1 126 ? -5.006 9.047 5.357 1.00 94.44 126 SER A CA 1
ATOM 1007 C C . SER A 1 126 ? -4.656 7.691 5.961 1.00 94.44 126 SER A C 1
ATOM 1009 O O . SER A 1 126 ? -5.240 6.669 5.596 1.00 94.44 126 SER A O 1
ATOM 1011 N N . LEU A 1 127 ? -3.709 7.681 6.898 1.00 96.56 127 LEU A N 1
ATOM 1012 C CA . LEU A 1 127 ? -3.539 6.569 7.823 1.00 96.56 127 LEU A CA 1
ATOM 1013 C C . LEU A 1 127 ? -4.613 6.682 8.905 1.00 96.56 127 LEU A C 1
ATOM 1015 O O . LEU A 1 127 ? -4.762 7.726 9.538 1.00 96.56 127 LEU A O 1
ATOM 1019 N N . LYS A 1 128 ? -5.332 5.595 9.152 1.00 97.62 128 LYS A N 1
ATOM 1020 C CA . LYS A 1 128 ? -6.277 5.455 10.259 1.00 97.62 128 LYS A CA 1
ATOM 1021 C C . LYS A 1 128 ? -5.783 4.387 11.229 1.00 97.62 128 LYS A C 1
ATOM 1023 O O . LYS A 1 128 ? -5.086 3.451 10.834 1.00 97.62 128 LYS A O 1
ATOM 1028 N N . MET A 1 129 ? -6.203 4.499 12.484 1.00 98.06 129 MET A N 1
ATOM 1029 C CA . MET A 1 129 ? -6.169 3.409 13.458 1.00 98.06 129 MET A CA 1
ATOM 1030 C C . MET A 1 129 ? -7.579 3.199 14.001 1.00 98.06 129 MET A C 1
ATOM 1032 O O . MET A 1 129 ? -8.170 4.130 14.545 1.00 98.06 129 MET A O 1
ATOM 1036 N N . TYR A 1 130 ? -8.085 1.972 13.923 1.00 98.19 130 TYR A N 1
ATOM 1037 C CA . TYR A 1 130 ? -9.275 1.543 14.648 1.00 98.19 130 TYR A CA 1
ATOM 1038 C C . TYR A 1 130 ? -8.881 0.790 15.924 1.00 98.19 130 TYR A C 1
ATOM 1040 O O . TYR A 1 130 ? -8.140 -0.192 15.869 1.00 98.19 130 TYR A O 1
ATOM 1048 N N . ASP A 1 131 ? -9.375 1.247 17.071 1.00 96.94 131 ASP A N 1
ATOM 1049 C CA . ASP A 1 131 ? -9.188 0.634 18.389 1.00 96.94 131 ASP A CA 1
ATOM 1050 C C . ASP A 1 131 ? -10.406 -0.252 18.712 1.00 96.94 131 ASP A C 1
ATOM 1052 O O . ASP A 1 131 ? -11.509 0.270 18.883 1.00 96.94 131 ASP A O 1
ATOM 1056 N N . LEU A 1 132 ? -10.231 -1.581 18.765 1.00 94.75 132 LEU A N 1
ATOM 1057 C CA . LEU A 1 132 ? -11.330 -2.538 18.972 1.00 94.75 132 LEU A CA 1
ATOM 1058 C C . LEU A 1 132 ? -11.927 -2.477 20.387 1.00 94.75 132 LEU A C 1
ATOM 1060 O O . LEU A 1 132 ? -13.136 -2.641 20.528 1.00 94.75 132 LEU A O 1
ATOM 1064 N N . GLU A 1 133 ? -11.125 -2.204 21.425 1.00 92.25 133 GLU A N 1
ATOM 1065 C CA . GLU A 1 133 ? -11.619 -2.095 22.810 1.00 92.25 133 GLU A CA 1
ATOM 1066 C C . GLU A 1 133 ? -12.589 -0.911 22.951 1.00 92.25 133 GLU A C 1
ATOM 1068 O O . GLU A 1 133 ? -13.665 -1.014 23.554 1.00 92.25 133 GLU A O 1
ATOM 1073 N N . LYS A 1 134 ? -12.174 0.224 22.371 1.00 93.62 134 LYS A N 1
ATOM 1074 C CA . LYS A 1 134 ? -12.864 1.522 22.419 1.00 93.62 134 LYS A CA 1
ATOM 1075 C C . LYS A 1 134 ? -13.865 1.721 21.283 1.00 93.62 134 LYS A C 1
ATOM 1077 O O . LYS A 1 134 ? -14.551 2.737 21.267 1.00 93.62 134 LYS A O 1
ATOM 1082 N N . GLN A 1 135 ? -13.901 0.786 20.336 1.00 93.94 135 GLN A N 1
ATOM 1083 C CA . GLN A 1 135 ? -14.718 0.802 19.122 1.00 93.94 135 GLN A CA 1
ATOM 1084 C C . GLN A 1 135 ? -14.619 2.127 18.333 1.00 93.94 135 GLN A C 1
ATOM 1086 O O . GLN A 1 135 ? -15.612 2.640 17.816 1.00 93.94 135 GLN A O 1
ATOM 1091 N N . LYS A 1 136 ? -13.407 2.694 18.237 1.00 95.50 136 LYS A N 1
ATOM 1092 C CA . LYS A 1 136 ? -13.169 4.049 17.713 1.00 95.50 136 LYS A CA 1
ATOM 1093 C C . LYS A 1 136 ? -12.132 4.080 16.590 1.00 95.50 136 LYS A C 1
ATOM 1095 O O . LYS A 1 136 ? -11.017 3.596 16.772 1.00 95.50 136 LYS A O 1
ATOM 1100 N N . GLU A 1 137 ? -12.462 4.761 15.490 1.00 97.19 137 GLU A N 1
ATOM 1101 C CA . GLU A 1 137 ? -11.483 5.228 14.500 1.00 97.19 137 GLU A CA 1
ATOM 1102 C C . GLU A 1 137 ? -10.809 6.535 14.967 1.00 97.19 137 GLU A C 1
ATOM 1104 O O . GLU A 1 137 ? -11.472 7.479 15.411 1.00 97.19 137 GLU A O 1
ATOM 1109 N N . THR A 1 138 ? -9.486 6.600 14.833 1.00 97.31 138 THR A N 1
ATOM 1110 C CA . THR A 1 138 ? -8.674 7.816 14.938 1.00 97.31 138 THR A CA 1
ATOM 1111 C C . THR A 1 138 ? -7.986 8.065 13.599 1.00 97.31 138 THR A C 1
ATOM 1113 O O . THR A 1 138 ? -7.345 7.169 13.045 1.00 97.31 138 THR A O 1
ATOM 1116 N N . ASP A 1 139 ? -8.080 9.295 13.095 1.00 95.69 139 ASP A N 1
ATOM 1117 C CA . ASP A 1 139 ? -7.279 9.750 11.960 1.00 95.69 139 ASP A CA 1
ATOM 1118 C C . ASP A 1 139 ? -5.845 10.044 12.421 1.00 95.69 139 ASP A C 1
ATOM 1120 O O . ASP A 1 139 ? -5.626 10.874 13.306 1.00 95.69 139 ASP A O 1
ATOM 1124 N N . LEU A 1 140 ? -4.871 9.342 11.846 1.00 94.44 140 LEU A N 1
ATOM 1125 C CA . LEU A 1 140 ? -3.447 9.548 12.106 1.00 94.44 140 LEU A CA 1
ATOM 1126 C C . LEU A 1 140 ? -2.815 10.509 11.083 1.00 94.44 140 LEU A C 1
ATOM 1128 O O . LEU A 1 140 ? -1.713 11.005 11.319 1.00 94.44 140 LEU A O 1
ATOM 1132 N N . GLY A 1 141 ? -3.541 10.832 10.009 1.00 92.12 141 GLY A N 1
ATOM 1133 C CA . GLY A 1 141 ? -3.264 11.884 9.038 1.00 92.12 141 GLY A CA 1
ATOM 1134 C C . GLY A 1 141 ? -2.705 11.402 7.692 1.00 92.12 141 GLY A C 1
ATOM 1135 O O . GLY A 1 141 ? -2.478 10.217 7.451 1.00 92.12 141 GLY A O 1
ATOM 1136 N N . A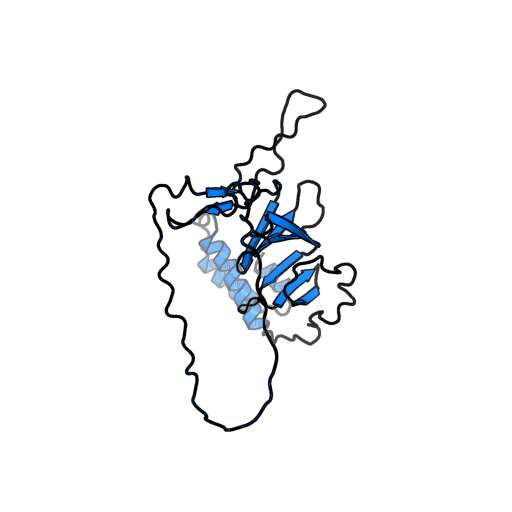SN A 1 142 ? -2.517 12.355 6.775 1.00 91.75 142 ASN A N 1
ATOM 1137 C CA . ASN A 1 142 ? -2.270 12.082 5.356 1.00 91.75 142 ASN A CA 1
ATOM 1138 C C . ASN A 1 142 ? -0.835 11.616 5.062 1.00 91.75 142 ASN A C 1
ATOM 1140 O O . ASN A 1 142 ? 0.095 12.418 5.152 1.00 91.75 142 ASN A O 1
ATOM 1144 N N . ILE A 1 143 ? -0.685 10.358 4.639 1.00 91.75 143 ILE A N 1
ATOM 1145 C CA . ILE A 1 143 ? 0.582 9.756 4.190 1.00 91.75 143 ILE A CA 1
ATOM 1146 C C . ILE A 1 143 ? 0.390 9.023 2.851 1.00 91.75 143 ILE A C 1
ATOM 1148 O O . ILE A 1 143 ? -0.735 8.735 2.441 1.00 91.75 143 ILE A O 1
ATOM 1152 N N . ASN A 1 144 ? 1.483 8.695 2.161 1.00 91.69 144 ASN A N 1
ATOM 1153 C CA . ASN A 1 144 ? 1.459 7.884 0.940 1.00 91.69 144 ASN A CA 1
ATOM 1154 C C . ASN A 1 144 ? 1.419 6.372 1.224 1.00 91.69 144 ASN A C 1
ATOM 1156 O O . ASN A 1 144 ? 0.853 5.625 0.428 1.00 91.69 144 ASN A O 1
ATOM 1160 N N . GLY A 1 145 ? 1.993 5.926 2.343 1.00 93.56 145 GLY A N 1
ATOM 1161 C CA . GLY A 1 145 ? 1.985 4.535 2.795 1.00 93.56 145 GLY A CA 1
ATOM 1162 C C . GLY A 1 145 ? 2.813 4.344 4.067 1.00 93.56 145 GLY A C 1
ATOM 1163 O O . GLY A 1 145 ? 3.467 5.280 4.536 1.00 93.56 145 GLY A O 1
ATOM 1164 N N . TYR A 1 146 ? 2.782 3.137 4.634 1.00 95.69 146 TYR A N 1
ATOM 1165 C CA . TYR A 1 146 ? 3.513 2.806 5.857 1.00 95.69 146 TYR A CA 1
ATOM 1166 C C . TYR A 1 146 ? 3.963 1.339 5.906 1.00 95.69 146 TYR A C 1
ATOM 1168 O O . TYR A 1 146 ? 3.413 0.500 5.194 1.00 95.69 146 TYR A O 1
ATOM 1176 N N . GLU A 1 147 ? 4.906 1.054 6.806 1.00 97.25 147 GLU A N 1
ATOM 1177 C CA . GLU A 1 147 ? 5.311 -0.288 7.243 1.00 97.25 147 GLU A CA 1
ATOM 1178 C C . GLU A 1 147 ? 5.516 -0.278 8.774 1.00 97.25 147 GLU A C 1
ATOM 1180 O O . GLU A 1 147 ? 6.117 0.656 9.310 1.00 97.25 147 GLU A O 1
ATOM 1185 N N . ILE A 1 148 ? 5.010 -1.277 9.507 1.00 97.31 148 ILE A N 1
ATOM 1186 C CA . ILE A 1 148 ? 5.148 -1.364 10.979 1.00 97.31 148 ILE A CA 1
ATOM 1187 C C . ILE A 1 148 ? 6.310 -2.299 11.334 1.00 97.31 148 ILE A C 1
ATOM 1189 O O . ILE A 1 148 ? 6.470 -3.356 10.729 1.00 97.31 148 ILE A O 1
ATOM 1193 N N . SER A 1 149 ? 7.120 -1.935 12.333 1.00 97.19 149 SER A N 1
ATOM 1194 C CA . SER A 1 149 ? 8.258 -2.758 12.756 1.00 97.19 149 SER A CA 1
ATOM 1195 C C . SER A 1 149 ? 7.817 -4.131 13.275 1.00 97.19 149 SER A C 1
ATOM 1197 O O . SER A 1 149 ? 6.763 -4.276 13.894 1.00 97.19 149 SER A O 1
ATOM 1199 N N . HIS A 1 150 ? 8.661 -5.152 13.092 1.00 96.56 150 HIS A N 1
ATOM 1200 C CA . HIS A 1 150 ? 8.372 -6.521 13.546 1.00 96.56 150 HIS A CA 1
ATOM 1201 C C . HIS A 1 150 ? 8.090 -6.618 15.060 1.00 96.56 150 HIS A C 1
ATOM 1203 O O . HIS A 1 150 ? 7.308 -7.458 15.498 1.00 96.56 150 HIS A O 1
ATOM 1209 N N . ASP A 1 151 ? 8.695 -5.742 15.868 1.00 96.62 151 ASP A N 1
ATOM 1210 C CA . ASP A 1 151 ? 8.462 -5.654 17.314 1.00 96.62 151 ASP A CA 1
ATOM 1211 C C . ASP A 1 151 ? 7.258 -4.772 17.708 1.00 96.62 151 ASP A C 1
ATOM 1213 O O . ASP A 1 151 ? 6.998 -4.593 18.898 1.00 96.62 151 ASP A O 1
ATOM 1217 N N . GLN A 1 152 ? 6.541 -4.233 16.715 1.00 96.56 152 GLN A N 1
ATOM 1218 C CA . GLN A 1 152 ? 5.321 -3.429 16.823 1.00 96.56 152 GLN A CA 1
ATOM 1219 C C . GLN A 1 152 ? 5.465 -2.121 17.628 1.00 96.56 152 GLN A C 1
ATOM 1221 O O . GLN A 1 152 ? 4.476 -1.591 18.135 1.00 96.56 152 GLN A O 1
ATOM 1226 N N . LYS A 1 153 ? 6.688 -1.576 17.744 1.00 95.56 153 LYS A N 1
ATOM 1227 C CA . LYS A 1 153 ? 6.955 -0.311 18.461 1.00 95.56 153 LYS A CA 1
ATOM 1228 C C . LYS A 1 153 ? 7.145 0.902 17.554 1.00 95.56 153 LYS A C 1
ATOM 1230 O O . LYS A 1 153 ? 6.836 2.013 17.977 1.00 95.56 153 LYS A O 1
ATOM 1235 N N . LYS A 1 154 ? 7.654 0.712 16.336 1.00 94.06 154 LYS A N 1
ATOM 1236 C CA . LYS A 1 154 ? 7.947 1.780 15.370 1.00 94.06 154 LYS A CA 1
ATOM 1237 C C . LYS A 1 154 ? 7.097 1.626 14.110 1.00 94.06 154 LYS A C 1
ATOM 1239 O O . LYS A 1 154 ? 6.630 0.535 13.784 1.00 94.06 154 LYS A O 1
ATOM 1244 N N . ILE A 1 155 ? 6.943 2.722 13.381 1.00 94.06 155 ILE A N 1
ATOM 1245 C CA . ILE A 1 155 ? 6.341 2.764 12.051 1.00 94.06 155 ILE A CA 1
ATOM 1246 C C . ILE A 1 155 ? 7.249 3.572 11.119 1.00 94.06 155 ILE A C 1
ATOM 1248 O O . ILE A 1 155 ? 7.680 4.677 11.454 1.00 94.06 155 ILE A O 1
ATOM 1252 N N . LEU A 1 156 ? 7.550 3.005 9.954 1.00 93.94 156 LEU A N 1
ATOM 1253 C CA . LEU A 1 156 ? 8.082 3.729 8.808 1.00 93.94 156 LEU A CA 1
ATOM 1254 C C . LEU A 1 156 ? 6.886 4.339 8.075 1.00 93.94 156 LEU A C 1
ATOM 1256 O O . LEU A 1 156 ? 5.982 3.610 7.672 1.00 93.94 156 LEU A O 1
ATOM 1260 N N . VAL A 1 157 ? 6.876 5.654 7.884 1.00 92.38 157 VAL A N 1
ATOM 1261 C CA . VAL A 1 157 ? 5.852 6.362 7.099 1.00 92.38 157 VAL A CA 1
ATOM 1262 C C . VAL A 1 157 ? 6.492 7.051 5.901 1.00 92.38 157 VAL A C 1
ATOM 1264 O O . VAL A 1 157 ? 7.588 7.604 6.016 1.00 92.38 157 VAL A O 1
ATOM 1267 N N . SER A 1 158 ? 5.811 7.036 4.754 1.00 90.94 158 SER A N 1
ATOM 1268 C CA . SER A 1 158 ? 6.237 7.730 3.537 1.00 90.94 158 SER A CA 1
ATOM 1269 C C . SER A 1 158 ? 5.294 8.883 3.190 1.00 90.94 158 SER A C 1
ATOM 1271 O O . SER A 1 158 ? 4.074 8.757 3.280 1.00 90.94 158 SER A O 1
ATOM 1273 N N . GLN A 1 159 ? 5.852 10.016 2.764 1.00 87.00 159 GLN A N 1
ATOM 1274 C CA . GLN A 1 159 ? 5.101 11.133 2.189 1.00 87.00 159 GLN A CA 1
ATOM 1275 C C . GLN A 1 159 ? 5.888 11.721 1.015 1.00 87.00 159 GLN A C 1
ATOM 1277 O O . GLN A 1 159 ? 7.027 12.166 1.162 1.00 87.00 159 GLN A O 1
ATOM 1282 N N . GLU A 1 160 ? 5.260 11.727 -0.160 1.00 84.12 160 GLU A N 1
ATOM 1283 C CA . GLU A 1 160 ? 5.840 12.131 -1.446 1.00 84.12 160 GLU A CA 1
ATOM 1284 C C . GLU A 1 160 ? 7.166 11.410 -1.759 1.00 84.12 160 GLU A C 1
ATOM 1286 O O . GLU A 1 160 ? 7.133 10.277 -2.231 1.00 84.12 160 GLU A O 1
ATOM 1291 N N . LYS A 1 161 ? 8.324 12.037 -1.507 1.00 83.31 161 LYS A N 1
ATOM 1292 C CA . LYS A 1 161 ? 9.665 11.437 -1.694 1.00 83.31 161 LYS A CA 1
ATOM 1293 C C . LYS A 1 161 ? 10.474 11.325 -0.392 1.00 83.31 161 LYS A C 1
ATOM 1295 O O . LYS A 1 161 ? 11.682 11.123 -0.438 1.00 83.31 161 LYS A O 1
ATOM 1300 N N . SER A 1 162 ? 9.843 11.521 0.766 1.00 86.56 162 SER A N 1
ATOM 1301 C CA . SER A 1 162 ? 10.489 11.457 2.084 1.00 86.56 162 SER A CA 1
ATOM 1302 C C . SER A 1 162 ? 9.930 10.321 2.935 1.00 86.56 162 SER A C 1
ATOM 1304 O O . SER A 1 162 ? 8.753 9.978 2.839 1.00 86.56 162 SER A O 1
ATOM 1306 N N . TYR A 1 163 ? 10.784 9.790 3.807 1.00 90.12 163 TYR A N 1
ATOM 1307 C CA . TYR A 1 163 ? 10.448 8.773 4.797 1.00 90.12 163 TYR A CA 1
ATOM 1308 C C . TYR A 1 163 ? 10.756 9.288 6.208 1.00 90.12 163 TYR A C 1
ATOM 1310 O O . TYR A 1 163 ? 11.660 10.106 6.385 1.00 90.12 163 TYR A O 1
ATOM 1318 N N . ALA A 1 164 ? 10.037 8.798 7.215 1.00 89.00 164 ALA A N 1
ATOM 1319 C CA . ALA A 1 164 ? 10.344 9.026 8.627 1.00 89.00 164 ALA A CA 1
ATOM 1320 C C . ALA A 1 164 ? 10.068 7.759 9.447 1.00 89.00 164 ALA A C 1
ATOM 1322 O O . ALA A 1 164 ? 9.178 6.984 9.091 1.00 89.00 164 ALA A O 1
ATOM 1323 N N . ILE A 1 165 ? 10.814 7.552 10.537 1.00 90.31 165 ILE A N 1
ATOM 1324 C CA . ILE A 1 165 ? 10.633 6.410 11.448 1.00 90.31 165 ILE A CA 1
ATOM 1325 C C . ILE A 1 165 ? 10.254 6.936 12.830 1.00 90.31 165 ILE A C 1
ATOM 1327 O O . ILE A 1 165 ? 11.095 7.455 13.558 1.00 90.31 165 ILE A O 1
ATOM 1331 N N . VAL A 1 166 ? 8.987 6.777 13.208 1.00 90.12 166 VAL A N 1
ATOM 1332 C CA . VAL A 1 166 ? 8.431 7.290 14.473 1.00 90.12 166 VAL A CA 1
ATOM 1333 C C . VAL A 1 166 ? 7.901 6.152 15.347 1.00 90.12 166 VAL A C 1
ATOM 1335 O O . VAL A 1 166 ? 7.772 5.016 14.890 1.00 90.12 166 VAL A O 1
ATOM 1338 N N . ASP A 1 167 ? 7.623 6.420 16.624 1.00 92.44 167 ASP A N 1
ATOM 1339 C CA . ASP A 1 167 ? 6.880 5.477 17.472 1.00 92.44 167 ASP A CA 1
ATOM 1340 C C . ASP A 1 167 ? 5.468 5.247 16.928 1.00 92.44 167 ASP A C 1
ATOM 1342 O O . ASP A 1 167 ? 4.848 6.170 16.401 1.00 92.44 167 ASP A O 1
ATOM 1346 N N . LEU A 1 168 ? 4.974 4.010 17.041 1.00 94.69 168 LEU A N 1
ATOM 1347 C CA . LEU A 1 168 ? 3.686 3.594 16.488 1.00 94.69 168 LEU A CA 1
ATOM 1348 C C . LEU A 1 168 ? 2.544 4.451 17.090 1.00 94.69 168 LEU A C 1
ATOM 1350 O O . LEU A 1 168 ? 2.254 4.323 18.287 1.00 94.69 168 LEU A O 1
ATOM 1354 N N . PRO A 1 169 ? 1.909 5.339 16.301 1.00 91.94 169 PRO A N 1
ATOM 1355 C CA . PRO A 1 169 ? 1.061 6.397 16.833 1.00 91.94 169 PRO A CA 1
ATOM 1356 C C . PRO A 1 169 ? -0.336 5.891 17.187 1.00 91.94 169 PRO A C 1
ATOM 1358 O O . PRO A 1 169 ? -0.912 5.062 16.492 1.00 91.94 169 PRO A O 1
ATOM 1361 N N . LYS A 1 170 ? -0.912 6.455 18.249 1.00 93.44 170 LYS A N 1
ATOM 1362 C CA . LYS A 1 170 ? -2.311 6.228 18.667 1.00 93.44 170 LYS A CA 1
ATOM 1363 C C . LYS A 1 170 ? -3.180 7.483 18.502 1.00 93.44 170 LYS A C 1
ATOM 1365 O O . LYS A 1 170 ? -4.396 7.421 18.669 1.00 93.44 170 LYS A O 1
ATOM 1370 N N . ASP A 1 171 ? -2.531 8.589 18.147 1.00 90.75 171 ASP A N 1
ATOM 1371 C CA . ASP A 1 171 ? -3.027 9.959 18.084 1.00 90.75 171 ASP A CA 1
ATOM 1372 C C . ASP A 1 171 ? -2.482 10.633 16.804 1.00 90.75 171 ASP A C 1
ATOM 1374 O O . ASP A 1 171 ? -1.470 10.165 16.269 1.00 90.75 171 ASP A O 1
ATOM 1378 N N . PRO A 1 172 ? -3.102 11.719 16.301 1.00 89.94 172 PRO A N 1
ATOM 1379 C CA . PRO A 1 172 ? -2.736 12.334 15.023 1.00 89.94 172 PRO A CA 1
ATOM 1380 C C . PRO A 1 172 ? -1.250 12.708 14.894 1.00 89.94 172 PRO A C 1
ATOM 1382 O O . PRO A 1 172 ? -0.714 13.481 15.696 1.00 89.94 172 PRO A O 1
ATOM 1385 N N . LEU A 1 173 ? -0.588 12.225 13.836 1.00 82.69 173 LEU A N 1
ATOM 1386 C CA . LEU A 1 173 ? 0.781 12.622 13.511 1.00 82.69 173 LEU A CA 1
ATOM 1387 C C . LEU A 1 173 ? 0.812 14.095 13.064 1.00 82.69 173 LEU A C 1
ATOM 1389 O O . LEU A 1 173 ? -0.036 14.556 12.296 1.00 82.69 173 LEU A O 1
ATOM 1393 N N . LYS A 1 174 ? 1.841 14.848 13.477 1.00 72.56 174 LYS A N 1
ATOM 1394 C CA . LYS A 1 174 ? 2.036 16.263 13.091 1.00 72.56 174 LYS A CA 1
ATOM 1395 C C . LYS A 1 174 ? 2.644 16.399 11.685 1.00 72.56 174 LYS A C 1
ATOM 1397 O O . LYS A 1 174 ? 3.691 16.995 11.468 1.00 72.56 174 LYS A O 1
ATOM 1402 N N . ILE A 1 175 ? 1.930 15.843 10.711 1.00 61.06 175 ILE A N 1
ATOM 1403 C CA . ILE A 1 175 ? 2.333 15.625 9.311 1.00 61.06 175 ILE A CA 1
ATOM 1404 C C . ILE A 1 175 ? 2.674 16.910 8.544 1.00 61.06 175 ILE A C 1
ATOM 1406 O O . ILE A 1 175 ? 3.482 16.876 7.619 1.00 61.06 175 ILE A O 1
ATOM 1410 N N . LYS A 1 176 ? 2.139 18.069 8.952 1.00 57.69 176 LYS A N 1
ATOM 1411 C CA . LYS A 1 176 ? 2.512 19.370 8.359 1.00 57.69 176 LYS A CA 1
ATOM 1412 C C . LYS A 1 176 ? 3.996 19.721 8.546 1.00 57.69 176 LYS A C 1
ATOM 1414 O O . LYS A 1 176 ? 4.507 20.556 7.807 1.00 57.69 176 LYS A O 1
ATOM 1419 N N . ASP A 1 177 ? 4.689 19.062 9.474 1.00 56.44 177 ASP A N 1
ATOM 1420 C CA . ASP A 1 177 ? 6.117 19.237 9.724 1.00 56.44 177 ASP A CA 1
ATOM 1421 C C . ASP A 1 177 ? 6.993 18.127 9.103 1.00 56.44 177 ASP A C 1
ATOM 1423 O O . ASP A 1 177 ? 8.145 17.998 9.493 1.00 56.44 177 ASP A O 1
ATOM 1427 N N . PHE A 1 178 ? 6.536 17.354 8.102 1.00 58.50 178 PHE A N 1
ATOM 1428 C CA . PHE A 1 178 ? 7.343 16.289 7.453 1.00 58.50 178 PHE A CA 1
ATOM 1429 C C . PHE A 1 178 ? 8.732 16.724 6.925 1.00 58.50 178 PHE A C 1
ATOM 1431 O O . PHE A 1 178 ? 9.624 15.890 6.786 1.00 58.50 178 PHE A O 1
ATOM 1438 N N . LEU A 1 179 ? 8.938 18.019 6.657 1.00 50.47 179 LEU A N 1
ATOM 1439 C CA . LEU A 1 179 ? 10.236 18.606 6.279 1.00 50.47 179 LEU A CA 1
ATOM 1440 C C . LEU A 1 179 ? 11.096 19.071 7.477 1.00 50.47 179 LEU A C 1
ATOM 1442 O O . LEU A 1 179 ? 12.214 19.532 7.274 1.00 50.47 179 LEU A O 1
ATOM 1446 N N . LYS A 1 180 ? 10.578 18.969 8.707 1.00 56.44 180 LYS A N 1
ATOM 1447 C CA . LYS A 1 180 ? 11.194 19.411 9.975 1.00 56.44 180 LYS A CA 1
ATOM 1448 C C . LYS A 1 180 ? 11.212 18.337 11.078 1.00 56.44 180 LYS A C 1
ATOM 1450 O O . LYS A 1 180 ? 11.797 18.574 12.133 1.00 56.44 180 LYS A O 1
ATOM 1455 N N . ILE A 1 181 ? 10.543 17.196 10.883 1.00 59.81 181 ILE A N 1
ATOM 1456 C CA . ILE A 1 181 ? 10.563 16.058 11.816 1.00 59.81 181 ILE A CA 1
ATOM 1457 C C . ILE A 1 181 ? 12.022 15.616 12.022 1.00 59.81 181 ILE A C 1
ATOM 1459 O O . ILE A 1 181 ? 12.715 15.308 11.053 1.00 59.81 181 ILE A O 1
ATOM 1463 N N . LYS A 1 182 ? 12.476 15.569 13.285 1.00 59.91 182 LYS A N 1
ATOM 1464 C CA . LYS A 1 182 ? 13.826 15.097 13.664 1.00 59.91 182 LYS A CA 1
ATOM 1465 C C . LYS A 1 182 ? 14.110 13.678 13.171 1.00 59.91 182 LYS A C 1
ATOM 1467 O O . LYS A 1 182 ? 15.250 13.344 12.883 1.00 59.91 182 LYS A O 1
ATOM 1472 N N . ASP A 1 183 ? 13.058 12.877 13.086 1.00 70.38 183 ASP A N 1
ATOM 1473 C CA . ASP A 1 183 ? 13.059 11.452 12.768 1.00 70.38 183 ASP A CA 1
ATOM 1474 C C . ASP A 1 183 ? 12.863 11.178 11.260 1.00 70.38 183 ASP A C 1
ATOM 1476 O O . ASP A 1 183 ? 12.528 10.059 10.856 1.00 70.38 183 ASP A O 1
ATOM 1480 N N . LYS A 1 184 ? 13.038 12.206 10.409 1.00 84.75 184 LYS A N 1
ATOM 1481 C CA . LYS A 1 184 ? 13.111 12.041 8.955 1.00 84.75 184 LYS A CA 1
ATOM 1482 C C . LYS A 1 184 ? 14.337 11.188 8.632 1.00 84.75 184 LYS A C 1
ATOM 1484 O O . LYS A 1 184 ? 15.449 11.510 9.039 1.00 84.75 184 LYS A O 1
ATOM 1489 N N . LEU A 1 185 ? 14.133 10.132 7.854 1.00 87.81 185 LEU A N 1
ATOM 1490 C CA . LEU A 1 185 ? 15.215 9.287 7.376 1.00 87.81 185 LEU A CA 1
ATOM 1491 C C . LEU A 1 185 ? 15.998 10.042 6.294 1.00 87.81 185 LEU A C 1
ATOM 1493 O O . LEU A 1 185 ? 15.454 10.353 5.230 1.00 87.81 185 LEU A O 1
ATOM 1497 N N . ASP A 1 186 ? 17.262 10.353 6.575 1.00 87.62 186 ASP A N 1
ATOM 1498 C CA . ASP A 1 186 ? 18.175 10.871 5.564 1.00 87.62 186 ASP A CA 1
ATOM 1499 C C . ASP A 1 186 ? 18.715 9.719 4.708 1.00 87.62 186 ASP A C 1
ATOM 1501 O O . ASP A 1 186 ? 19.252 8.738 5.219 1.00 87.62 186 ASP A O 1
ATOM 1505 N N . LEU A 1 187 ? 18.542 9.856 3.395 1.00 89.69 187 LEU A N 1
ATOM 1506 C CA . LEU A 1 187 ? 18.994 8.914 2.372 1.00 89.69 187 LEU A CA 1
ATOM 1507 C C . LEU A 1 187 ? 20.004 9.565 1.412 1.00 89.69 187 LEU A C 1
ATOM 1509 O O . LEU A 1 187 ? 20.353 8.965 0.402 1.00 89.69 187 LEU A O 1
ATOM 1513 N N . SER A 1 188 ? 20.477 10.784 1.705 1.00 89.62 188 SER A N 1
ATOM 1514 C CA . SER A 1 188 ? 21.429 11.521 0.858 1.00 89.62 188 SER A CA 1
ATOM 1515 C C . SER A 1 188 ? 22.751 10.775 0.641 1.00 89.62 188 SER A C 1
ATOM 1517 O O . SER A 1 188 ? 23.316 10.841 -0.445 1.00 89.62 188 SER A O 1
ATOM 1519 N N . ASN A 1 189 ? 23.186 10.010 1.645 1.00 91.44 189 ASN A N 1
ATOM 1520 C CA . ASN A 1 189 ? 24.393 9.179 1.626 1.00 91.44 189 ASN A CA 1
ATOM 1521 C C . ASN A 1 189 ? 24.105 7.700 1.266 1.00 91.44 189 ASN A C 1
ATOM 1523 O O . ASN A 1 189 ? 24.944 6.831 1.501 1.00 91.44 189 ASN A O 1
ATOM 1527 N N . MET A 1 190 ? 22.909 7.376 0.752 1.00 93.25 190 MET A N 1
ATOM 1528 C CA . MET A 1 190 ? 22.549 6.011 0.345 1.00 93.25 190 MET A CA 1
ATOM 1529 C C . MET A 1 190 ? 23.019 5.737 -1.090 1.00 93.25 190 MET A C 1
ATOM 1531 O O . MET A 1 190 ? 22.244 5.788 -2.045 1.00 93.25 190 MET A O 1
ATOM 1535 N N . GLU A 1 191 ? 24.309 5.449 -1.236 1.00 93.88 191 GLU A N 1
ATOM 1536 C CA . GLU A 1 191 ? 24.914 5.097 -2.521 1.00 93.88 191 GLU A CA 1
ATOM 1537 C C . GLU A 1 191 ? 24.640 3.636 -2.923 1.00 93.88 191 GLU A C 1
ATOM 1539 O O . GLU A 1 191 ? 24.464 2.750 -2.086 1.00 93.88 191 GLU A O 1
ATOM 1544 N N . THR A 1 192 ? 24.650 3.367 -4.232 1.00 94.06 192 THR A N 1
ATOM 1545 C CA . THR A 1 192 ? 24.612 2.009 -4.792 1.00 94.06 192 THR A CA 1
ATOM 1546 C C . THR A 1 192 ? 25.627 1.878 -5.924 1.00 94.06 192 THR A C 1
ATOM 1548 O O . THR A 1 192 ? 25.760 2.769 -6.764 1.00 94.06 192 THR A O 1
ATOM 1551 N N . LYS A 1 193 ? 26.367 0.764 -5.951 1.00 95.19 193 LYS A N 1
ATOM 1552 C CA . LYS A 1 193 ? 27.368 0.492 -6.987 1.00 95.19 193 LYS A CA 1
ATOM 1553 C C . LYS A 1 193 ? 26.708 -0.214 -8.172 1.00 95.19 193 LYS A C 1
ATOM 1555 O O . LYS A 1 193 ? 26.541 -1.431 -8.150 1.00 95.19 193 LYS A O 1
ATOM 1560 N N . VAL A 1 194 ? 26.382 0.549 -9.211 1.00 93.81 194 VAL A N 1
ATOM 1561 C CA . VAL A 1 194 ? 25.818 0.020 -10.462 1.00 93.81 194 VAL A CA 1
ATOM 1562 C C . VAL A 1 194 ? 26.939 -0.343 -11.439 1.00 93.81 194 VAL A C 1
ATOM 1564 O O . VAL A 1 194 ? 27.808 0.475 -11.733 1.00 93.81 194 VAL A O 1
ATOM 1567 N N . ASP A 1 195 ? 26.905 -1.565 -11.972 1.00 94.88 195 ASP A N 1
ATOM 1568 C CA . ASP A 1 195 ? 27.602 -1.915 -13.212 1.00 94.88 195 ASP A CA 1
ATOM 1569 C C . ASP A 1 195 ? 26.598 -1.782 -14.359 1.00 94.88 195 ASP A C 1
ATOM 1571 O O . ASP A 1 195 ? 25.758 -2.659 -14.570 1.00 94.88 195 ASP A O 1
ATOM 1575 N N . PHE A 1 196 ? 26.674 -0.669 -15.090 1.00 93.00 196 PHE A N 1
ATOM 1576 C CA . PHE A 1 196 ? 25.746 -0.375 -16.180 1.00 93.00 196 PHE A CA 1
ATOM 1577 C C . PHE A 1 196 ? 25.789 -1.416 -17.307 1.00 93.00 196 PHE A C 1
ATOM 1579 O O . PHE A 1 196 ? 24.765 -1.665 -17.932 1.00 93.00 196 PHE A O 1
ATOM 1586 N N . ARG A 1 197 ? 26.922 -2.091 -17.551 1.00 92.31 197 ARG A N 1
ATOM 1587 C CA . ARG A 1 197 ? 26.990 -3.139 -18.583 1.00 92.31 197 ARG A CA 1
ATOM 1588 C C . ARG A 1 197 ? 26.251 -4.396 -18.141 1.00 92.31 197 ARG A C 1
ATOM 1590 O O . ARG A 1 197 ? 25.586 -5.019 -18.966 1.00 92.31 197 ARG A O 1
ATOM 1597 N N . GLN A 1 198 ? 26.328 -4.763 -16.863 1.00 94.19 198 GLN A N 1
ATOM 1598 C CA . GLN A 1 198 ? 25.536 -5.872 -16.322 1.00 94.19 198 GLN A CA 1
ATOM 1599 C C . GLN A 1 198 ? 24.048 -5.505 -16.217 1.00 94.19 198 GLN A C 1
ATOM 1601 O O . GLN A 1 198 ? 23.199 -6.302 -16.615 1.00 94.19 198 GLN A O 1
ATOM 1606 N N . GLU A 1 199 ? 23.724 -4.288 -15.768 1.00 94.88 199 GLU A N 1
ATOM 1607 C CA . GLU A 1 199 ? 22.347 -3.784 -15.682 1.00 94.88 199 GLU A CA 1
ATOM 1608 C C . GLU A 1 199 ? 21.671 -3.733 -17.060 1.00 94.88 199 GLU A C 1
ATOM 1610 O O . GLU A 1 199 ? 20.581 -4.271 -17.232 1.00 94.88 199 GLU A O 1
ATOM 1615 N N . TRP A 1 200 ? 22.311 -3.151 -18.076 1.00 95.69 200 TRP A N 1
ATOM 1616 C CA . TRP A 1 200 ? 21.713 -3.013 -19.409 1.00 95.69 200 TRP A CA 1
ATOM 1617 C C . TRP A 1 200 ? 21.571 -4.360 -20.126 1.00 95.69 200 TRP A C 1
ATOM 1619 O O . TRP A 1 200 ? 20.565 -4.592 -20.797 1.00 95.69 200 TRP A O 1
ATOM 1629 N N . ASN A 1 201 ? 22.500 -5.297 -19.900 1.00 93.88 201 ASN A N 1
ATOM 1630 C CA . ASN A 1 201 ? 22.328 -6.688 -20.319 1.00 93.88 201 ASN A CA 1
ATOM 1631 C C . ASN A 1 201 ? 21.157 -7.376 -19.598 1.00 93.88 201 ASN A C 1
ATOM 1633 O O . ASN A 1 201 ? 20.434 -8.153 -20.228 1.00 93.88 201 ASN A O 1
ATOM 1637 N N . GLN A 1 202 ? 20.932 -7.100 -18.308 1.00 95.94 202 GLN A N 1
ATOM 1638 C CA . GLN A 1 202 ? 19.766 -7.611 -17.584 1.00 95.94 202 GLN A CA 1
ATOM 1639 C C . GLN A 1 202 ? 18.469 -7.018 -18.151 1.00 95.94 202 GLN A C 1
ATOM 1641 O O . GLN A 1 202 ? 17.568 -7.789 -18.472 1.00 95.94 202 GLN A O 1
ATOM 1646 N N . ILE A 1 203 ? 18.406 -5.701 -18.371 1.00 96.62 203 ILE A N 1
ATOM 1647 C CA . ILE A 1 203 ? 17.243 -5.007 -18.949 1.00 96.62 203 ILE A CA 1
ATOM 1648 C C . ILE A 1 203 ? 16.912 -5.554 -20.343 1.00 96.62 203 ILE A C 1
ATOM 1650 O O . ILE A 1 203 ? 15.764 -5.910 -20.592 1.00 96.62 203 ILE A O 1
ATOM 1654 N N . PHE A 1 204 ? 17.901 -5.701 -21.233 1.00 97.06 204 PHE A N 1
ATOM 1655 C CA . PHE A 1 204 ? 17.694 -6.301 -22.557 1.00 97.06 204 PHE A CA 1
ATOM 1656 C C . PHE A 1 204 ? 17.109 -7.720 -22.457 1.00 97.06 204 PHE A C 1
ATOM 1658 O O . PHE A 1 204 ? 16.127 -8.048 -23.127 1.00 97.06 204 PHE A O 1
ATOM 1665 N N . ASN A 1 205 ? 17.674 -8.560 -21.580 1.00 96.50 205 ASN A N 1
ATOM 1666 C CA . ASN A 1 205 ? 17.155 -9.906 -21.342 1.00 96.50 205 ASN A CA 1
ATOM 1667 C C . ASN A 1 205 ? 15.745 -9.894 -20.733 1.00 96.50 205 ASN A C 1
ATOM 1669 O O . ASN A 1 205 ? 14.962 -10.790 -21.043 1.00 96.50 205 ASN A O 1
ATOM 1673 N N . GLU A 1 206 ? 15.411 -8.907 -19.901 1.00 97.38 206 GLU A N 1
ATOM 1674 C CA . GLU A 1 206 ? 14.103 -8.767 -19.264 1.00 97.38 206 GLU A CA 1
ATOM 1675 C C . GLU A 1 206 ? 13.024 -8.325 -20.254 1.00 97.38 206 GLU A C 1
ATOM 1677 O O . GLU A 1 206 ? 11.998 -8.990 -20.353 1.00 97.38 206 GLU A O 1
ATOM 1682 N N . CYS A 1 207 ? 13.262 -7.275 -21.044 1.00 95.94 207 CYS A N 1
ATOM 1683 C CA . CYS A 1 207 ? 12.335 -6.819 -22.085 1.00 95.94 207 CYS A CA 1
ATOM 1684 C C . CYS A 1 207 ? 12.062 -7.935 -23.106 1.00 95.94 207 CYS A C 1
ATOM 1686 O O . CYS A 1 207 ? 10.910 -8.228 -23.434 1.00 95.94 207 CYS A O 1
ATOM 1688 N N . TRP A 1 208 ? 13.117 -8.643 -23.524 1.00 95.50 208 TRP A N 1
ATOM 1689 C CA . TRP A 1 208 ? 12.990 -9.829 -24.365 1.00 95.50 208 TRP A CA 1
ATOM 1690 C C . TRP A 1 208 ? 12.171 -10.949 -23.695 1.00 95.50 208 TRP A C 1
ATOM 1692 O O . TRP A 1 208 ? 11.308 -11.556 -24.334 1.00 95.50 208 TRP A O 1
ATOM 1702 N N . ARG A 1 209 ? 12.405 -11.217 -22.403 1.00 96.12 209 ARG A N 1
ATOM 1703 C CA . ARG A 1 209 ? 11.700 -12.251 -21.627 1.00 96.12 209 ARG A CA 1
ATOM 1704 C C . ARG A 1 209 ? 10.223 -11.919 -21.430 1.00 96.12 209 ARG A C 1
ATOM 1706 O O . ARG A 1 209 ? 9.389 -12.813 -21.553 1.00 96.12 209 ARG A O 1
ATOM 1713 N N . GLN A 1 210 ? 9.900 -10.659 -21.149 1.00 95.69 210 GLN A N 1
ATOM 1714 C CA . GLN A 1 210 ? 8.524 -10.188 -21.004 1.00 95.69 210 GLN A CA 1
ATOM 1715 C C . GLN A 1 210 ? 7.753 -10.400 -22.306 1.00 95.69 210 GLN A C 1
ATOM 1717 O O . GLN A 1 210 ? 6.709 -11.047 -22.292 1.00 95.69 210 GLN A O 1
ATOM 1722 N N . MET A 1 211 ? 8.315 -9.982 -23.443 1.00 92.88 211 MET A N 1
ATOM 1723 C CA . MET A 1 211 ? 7.690 -10.230 -24.741 1.00 92.88 211 MET A CA 1
ATOM 1724 C C . MET A 1 211 ? 7.558 -11.734 -25.044 1.00 92.88 211 MET A C 1
ATOM 1726 O O . MET A 1 211 ? 6.522 -12.159 -25.540 1.00 92.88 211 MET A O 1
ATOM 1730 N N . LYS A 1 212 ? 8.539 -12.576 -24.679 1.00 93.62 212 LYS A N 1
ATOM 1731 C CA . LYS A 1 212 ? 8.451 -14.030 -24.918 1.00 93.62 212 LYS A CA 1
ATOM 1732 C C . LYS A 1 212 ? 7.296 -14.708 -24.170 1.00 93.62 212 LYS A C 1
ATOM 1734 O O . LYS A 1 212 ? 6.649 -15.587 -24.728 1.00 93.62 212 LYS A O 1
ATOM 1739 N N . TYR A 1 213 ? 7.088 -14.362 -22.898 1.00 94.81 213 TYR A N 1
ATOM 1740 C CA . TYR A 1 213 ? 6.189 -15.113 -22.007 1.00 94.81 213 TYR A CA 1
ATOM 1741 C C . TYR A 1 213 ? 4.855 -14.419 -21.700 1.00 94.81 213 TYR A C 1
ATOM 1743 O O . TYR A 1 213 ? 3.961 -15.069 -21.164 1.00 94.81 213 TYR A O 1
ATOM 1751 N N . PHE A 1 214 ? 4.702 -13.134 -22.038 1.00 95.12 214 PHE A N 1
ATOM 1752 C CA . PHE A 1 214 ? 3.473 -12.363 -21.803 1.00 95.12 214 PHE A CA 1
ATOM 1753 C C . PHE A 1 214 ? 2.825 -11.826 -23.092 1.00 95.12 214 PHE A C 1
ATOM 1755 O O . PHE A 1 214 ? 1.769 -11.198 -23.019 1.00 95.12 214 PHE A O 1
ATOM 1762 N N . PHE A 1 215 ? 3.400 -12.078 -24.276 1.00 95.12 215 PHE A N 1
ATOM 1763 C CA . PHE A 1 215 ? 2.713 -11.777 -25.533 1.00 95.12 215 PHE A CA 1
ATOM 1764 C C . PHE A 1 215 ? 1.514 -12.715 -25.736 1.00 95.12 215 PHE A C 1
ATOM 1766 O O . PHE A 1 215 ? 1.607 -13.927 -25.555 1.00 95.12 215 PHE A O 1
ATOM 1773 N N . TYR A 1 216 ? 0.371 -12.138 -26.109 1.00 95.06 216 TYR A N 1
ATOM 1774 C CA . TYR A 1 216 ? -0.937 -12.801 -26.047 1.00 95.06 216 TYR A CA 1
ATOM 1775 C C . TYR A 1 216 ? -1.108 -13.999 -26.999 1.00 95.06 216 TYR A C 1
ATOM 1777 O O . TYR A 1 216 ? -1.954 -14.858 -26.755 1.00 95.06 216 TYR A O 1
ATOM 1785 N N . ALA A 1 217 ? -0.324 -14.062 -28.079 1.00 95.50 217 ALA A N 1
ATOM 1786 C CA . ALA A 1 217 ? -0.328 -15.160 -29.039 1.00 95.50 217 ALA A CA 1
ATOM 1787 C C . ALA A 1 217 ? 0.945 -16.016 -28.862 1.00 95.50 217 ALA A C 1
ATOM 1789 O O . ALA A 1 217 ? 2.031 -15.534 -29.189 1.00 95.50 217 ALA A O 1
ATOM 1790 N N . PRO A 1 218 ? 0.857 -17.288 -28.415 1.00 90.50 218 PRO A N 1
ATOM 1791 C CA . PRO A 1 218 ? 2.037 -18.118 -28.125 1.00 90.50 218 PRO A CA 1
ATOM 1792 C C . PRO A 1 218 ? 2.981 -18.376 -29.310 1.00 90.50 218 PRO A C 1
ATOM 1794 O O . PRO A 1 218 ? 4.125 -18.768 -29.106 1.00 90.50 218 PRO A O 1
ATOM 1797 N N . ASN A 1 219 ? 2.519 -18.167 -30.547 1.00 93.12 219 ASN A N 1
ATOM 1798 C CA . ASN A 1 219 ? 3.337 -18.267 -31.759 1.00 93.12 219 ASN A CA 1
ATOM 1799 C C . ASN A 1 219 ? 4.022 -16.946 -32.157 1.00 93.12 219 ASN A C 1
ATOM 1801 O O . ASN A 1 219 ? 4.679 -16.910 -33.193 1.00 93.12 219 ASN A O 1
ATOM 1805 N N . MET A 1 220 ? 3.810 -15.857 -31.408 1.00 93.25 220 MET A N 1
ATOM 1806 C CA . MET A 1 220 ? 4.349 -14.514 -31.664 1.00 93.25 220 MET A CA 1
ATOM 1807 C C . MET A 1 220 ? 4.147 -14.038 -33.118 1.00 93.25 220 MET A C 1
ATOM 1809 O O . MET A 1 220 ? 5.029 -13.433 -33.722 1.00 93.25 220 MET A O 1
ATOM 1813 N N . HIS A 1 221 ? 2.989 -14.366 -33.709 1.00 95.25 221 HIS A N 1
ATOM 1814 C CA . HIS A 1 221 ? 2.653 -14.131 -35.125 1.00 95.25 221 HIS A CA 1
ATOM 1815 C C . HIS A 1 221 ? 3.648 -14.720 -36.150 1.00 95.25 221 HIS A C 1
ATOM 1817 O O . HIS A 1 221 ? 3.697 -14.274 -37.293 1.00 95.25 221 HIS A O 1
ATOM 1823 N N . GLY A 1 222 ? 4.417 -15.744 -35.768 1.00 94.44 222 GLY A N 1
ATOM 1824 C CA . GLY A 1 222 ? 5.434 -16.375 -36.612 1.00 94.44 222 GLY A CA 1
ATOM 1825 C C . GLY A 1 222 ? 6.813 -15.710 -36.548 1.00 94.44 222 GLY A C 1
ATOM 1826 O O . GLY A 1 222 ? 7.702 -16.103 -37.300 1.00 94.44 222 GLY A O 1
ATOM 1827 N N . VAL A 1 223 ? 7.020 -14.728 -35.664 1.00 94.88 223 VAL A N 1
ATOM 1828 C CA . VAL A 1 223 ? 8.342 -14.134 -35.423 1.00 94.88 223 VAL A CA 1
ATOM 1829 C C . VAL A 1 223 ? 9.200 -15.100 -34.603 1.00 94.88 223 VAL A C 1
ATOM 1831 O O . VAL A 1 223 ? 8.858 -15.423 -33.466 1.00 94.88 223 VAL A O 1
ATOM 1834 N N . ASP A 1 224 ? 10.351 -15.514 -35.142 1.00 95.56 224 ASP A N 1
ATOM 1835 C CA . ASP A 1 224 ? 11.370 -16.220 -34.359 1.00 95.56 224 ASP A CA 1
ATOM 1836 C C . ASP A 1 224 ? 11.999 -15.261 -33.338 1.00 95.56 224 ASP A C 1
ATOM 1838 O O . ASP A 1 224 ? 12.863 -14.430 -33.640 1.00 95.56 224 ASP A O 1
ATOM 1842 N N . TRP A 1 225 ? 11.529 -15.375 -32.100 1.00 94.69 225 TRP A N 1
ATOM 1843 C CA . TRP A 1 225 ? 11.938 -14.501 -31.015 1.00 94.69 225 TRP A CA 1
ATOM 1844 C C . TRP A 1 225 ? 13.327 -14.835 -30.445 1.00 94.69 225 TRP A C 1
ATOM 1846 O O . TRP A 1 225 ? 13.968 -13.955 -29.868 1.00 94.69 225 TRP A O 1
ATOM 1856 N N . GLU A 1 226 ? 13.847 -16.052 -30.643 1.00 95.25 226 GLU A N 1
ATOM 1857 C CA . GLU A 1 226 ? 15.239 -16.383 -30.293 1.00 95.25 226 GLU A CA 1
ATOM 1858 C C . GLU A 1 226 ? 16.206 -15.784 -31.327 1.00 95.25 226 GLU A C 1
ATOM 1860 O O . GLU A 1 226 ? 17.211 -15.173 -30.953 1.00 95.25 226 GLU A O 1
ATOM 1865 N N . ALA A 1 227 ? 15.866 -15.839 -32.620 1.00 96.62 227 ALA A N 1
ATOM 1866 C CA . ALA A 1 227 ? 16.621 -15.149 -33.668 1.00 96.62 227 ALA A CA 1
ATOM 1867 C C . ALA A 1 227 ? 16.618 -13.622 -33.471 1.00 96.62 227 ALA A C 1
ATOM 1869 O O . ALA A 1 227 ? 17.660 -12.976 -33.617 1.00 96.62 227 ALA A O 1
ATOM 1870 N N . MET A 1 228 ? 15.488 -13.034 -33.057 1.00 95.12 228 MET A N 1
ATOM 1871 C CA . MET A 1 228 ? 15.437 -11.617 -32.670 1.00 95.12 228 MET A CA 1
ATOM 1872 C C . MET A 1 228 ? 16.351 -11.317 -31.472 1.00 95.12 228 MET A C 1
ATOM 1874 O O . MET A 1 228 ? 17.051 -10.303 -31.487 1.00 95.12 228 MET A O 1
ATOM 1878 N N . LYS A 1 229 ? 16.450 -12.218 -30.483 1.00 95.94 229 LYS A N 1
ATOM 1879 C CA . LYS A 1 229 ? 17.426 -12.075 -29.391 1.00 95.94 229 LYS A CA 1
ATOM 1880 C C . LYS A 1 229 ? 18.858 -12.029 -29.911 1.00 95.94 229 LYS A C 1
ATOM 1882 O O . LYS A 1 229 ? 19.609 -11.120 -29.562 1.00 95.94 229 LYS A O 1
ATOM 1887 N N . ALA A 1 230 ? 19.227 -12.999 -30.746 1.00 96.75 230 ALA A N 1
ATOM 1888 C CA . ALA A 1 230 ? 20.570 -13.120 -31.303 1.00 96.75 230 ALA A CA 1
ATOM 1889 C C . ALA A 1 230 ? 20.952 -11.901 -32.160 1.00 96.75 230 ALA A C 1
ATOM 1891 O O . ALA A 1 230 ? 22.092 -11.446 -32.103 1.00 96.75 230 ALA A O 1
ATOM 1892 N N . ARG A 1 231 ? 19.988 -11.330 -32.895 1.00 95.94 231 ARG A N 1
ATOM 1893 C CA . ARG A 1 231 ? 20.175 -10.135 -33.728 1.00 95.94 231 ARG A CA 1
ATOM 1894 C C . ARG A 1 231 ? 20.426 -8.858 -32.922 1.00 95.94 231 ARG A C 1
ATOM 1896 O O . ARG A 1 231 ? 21.275 -8.065 -33.316 1.00 95.94 231 ARG A O 1
ATOM 1903 N N . TYR A 1 232 ? 19.689 -8.636 -31.831 1.00 95.94 232 TYR A N 1
ATOM 1904 C CA . TYR A 1 232 ? 19.759 -7.378 -31.071 1.00 95.94 232 TYR A CA 1
ATOM 1905 C C . TYR A 1 232 ? 20.743 -7.422 -29.894 1.00 95.94 232 TYR A C 1
ATOM 1907 O O . TYR A 1 232 ? 21.224 -6.372 -29.470 1.00 95.94 232 TYR A O 1
ATOM 1915 N N . LYS A 1 233 ? 21.116 -8.613 -29.402 1.00 95.56 233 LYS A N 1
ATOM 1916 C CA . LYS A 1 233 ? 22.074 -8.763 -28.298 1.00 95.56 233 LYS A CA 1
ATOM 1917 C C . LYS A 1 233 ? 23.412 -8.019 -28.535 1.00 95.56 233 LYS A C 1
ATOM 1919 O O . LYS A 1 233 ? 23.806 -7.284 -27.632 1.00 95.56 233 LYS A O 1
ATOM 1924 N N . PRO A 1 234 ? 24.091 -8.120 -29.699 1.00 95.69 234 PRO A N 1
ATOM 1925 C CA . PRO A 1 234 ? 25.355 -7.408 -29.923 1.00 95.69 234 PRO A CA 1
ATOM 1926 C C . PRO A 1 234 ? 25.203 -5.882 -29.908 1.00 95.69 234 PRO A C 1
ATOM 1928 O O . PRO A 1 234 ? 26.141 -5.175 -29.550 1.00 95.69 234 PRO A O 1
ATOM 1931 N N . LEU A 1 235 ? 24.020 -5.368 -30.266 1.00 95.06 235 LEU A N 1
ATOM 1932 C CA . LEU A 1 235 ? 23.710 -3.941 -30.173 1.00 95.06 235 LEU A CA 1
ATOM 1933 C C . LEU A 1 235 ? 23.562 -3.522 -28.706 1.00 95.06 235 LEU A C 1
ATOM 1935 O O . LEU A 1 235 ? 24.125 -2.506 -28.315 1.00 95.06 235 LEU A O 1
ATOM 1939 N N . ALA A 1 236 ? 22.878 -4.331 -27.886 1.00 94.56 236 ALA A N 1
ATOM 1940 C CA . ALA A 1 236 ? 22.728 -4.102 -26.447 1.00 94.56 236 ALA A CA 1
ATOM 1941 C C . ALA A 1 236 ? 24.075 -4.152 -25.697 1.00 94.56 236 ALA A C 1
ATOM 1943 O O . ALA A 1 236 ? 24.326 -3.320 -24.827 1.00 94.56 236 ALA A O 1
ATOM 1944 N N . GLU A 1 237 ? 24.965 -5.081 -26.061 1.00 93.81 237 GLU A N 1
ATOM 1945 C CA . GLU A 1 237 ? 26.322 -5.187 -25.498 1.00 93.81 237 GLU A CA 1
ATOM 1946 C C . GLU A 1 237 ? 27.243 -4.016 -25.907 1.00 93.81 237 GLU A C 1
ATOM 1948 O O . GLU A 1 237 ? 28.209 -3.727 -25.199 1.00 93.81 237 GLU A O 1
ATOM 1953 N N . ALA A 1 238 ? 26.936 -3.319 -27.009 1.00 94.19 238 ALA A N 1
ATOM 1954 C CA . ALA A 1 238 ? 27.687 -2.166 -27.516 1.00 94.19 238 ALA A CA 1
ATOM 1955 C C . ALA A 1 238 ? 27.167 -0.794 -27.030 1.00 94.19 238 ALA A C 1
ATOM 1957 O O . ALA A 1 238 ? 27.775 0.233 -27.347 1.00 94.19 238 ALA A O 1
ATOM 1958 N N . VAL A 1 239 ? 26.066 -0.750 -26.270 1.00 94.31 239 VAL A N 1
ATOM 1959 C CA . VAL A 1 239 ? 25.491 0.496 -25.731 1.00 94.31 239 VAL A CA 1
ATOM 1960 C C . VAL A 1 239 ? 26.475 1.194 -24.789 1.00 94.31 239 VAL A C 1
ATOM 1962 O O . VAL A 1 239 ? 27.090 0.559 -23.932 1.00 94.31 239 VAL A O 1
ATOM 1965 N N . ASN A 1 240 ? 26.574 2.524 -24.897 1.00 92.31 240 ASN A N 1
ATOM 1966 C CA . ASN A 1 240 ? 27.349 3.347 -23.960 1.00 92.31 240 ASN A CA 1
ATOM 1967 C C . ASN A 1 240 ? 26.494 4.396 -23.227 1.00 92.31 240 ASN A C 1
ATOM 1969 O O . ASN A 1 240 ? 26.957 4.965 -22.239 1.00 92.31 240 ASN A O 1
ATOM 1973 N N . HIS A 1 241 ? 25.243 4.620 -23.640 1.00 93.94 241 HIS A N 1
ATOM 1974 C CA . HIS A 1 241 ? 24.314 5.518 -22.966 1.00 93.94 241 HIS A CA 1
ATOM 1975 C C . HIS A 1 241 ? 22.889 4.938 -22.894 1.00 93.94 241 HIS A C 1
ATOM 1977 O O . HIS A 1 241 ? 22.417 4.236 -23.785 1.00 93.94 241 HIS A O 1
ATOM 1983 N N . ARG A 1 242 ? 22.143 5.256 -21.824 1.00 93.81 242 ARG A N 1
ATOM 1984 C CA . ARG A 1 242 ? 20.810 4.671 -21.573 1.00 93.81 242 ARG A CA 1
ATOM 1985 C C . ARG A 1 242 ? 19.799 4.947 -22.698 1.00 93.81 242 ARG A C 1
ATOM 1987 O O . ARG A 1 242 ? 18.854 4.174 -22.837 1.00 93.81 242 ARG A O 1
ATOM 1994 N N . ALA A 1 243 ? 19.984 6.004 -23.493 1.00 95.38 243 ALA A N 1
ATOM 1995 C CA . ALA A 1 243 ? 19.140 6.294 -24.655 1.00 95.38 243 ALA A CA 1
ATOM 1996 C C . ALA A 1 243 ? 19.294 5.244 -25.773 1.00 95.38 243 ALA A C 1
ATOM 1998 O O . ALA A 1 243 ? 18.289 4.765 -26.295 1.00 95.38 243 ALA A O 1
ATOM 1999 N N . ASP A 1 244 ? 20.525 4.831 -26.084 1.00 94.19 244 ASP A N 1
ATOM 2000 C CA . ASP A 1 244 ? 20.813 3.807 -27.093 1.00 94.19 244 ASP A CA 1
ATOM 2001 C C . ASP A 1 244 ? 20.220 2.450 -26.674 1.00 94.19 244 ASP A C 1
ATOM 2003 O O . ASP A 1 244 ? 19.664 1.745 -27.514 1.00 94.19 244 ASP A O 1
ATOM 2007 N N . LEU A 1 245 ? 20.207 2.128 -25.370 1.00 95.50 245 LEU A N 1
ATOM 2008 C CA . LEU A 1 245 ? 19.483 0.950 -24.873 1.00 95.50 245 LEU A CA 1
ATOM 2009 C C . LEU A 1 245 ? 17.980 1.023 -25.170 1.00 95.50 245 LEU A C 1
ATOM 2011 O O . LEU A 1 245 ? 17.417 0.008 -25.560 1.00 95.50 245 LEU A O 1
ATOM 2015 N N . THR A 1 246 ? 17.331 2.189 -25.012 1.00 95.38 246 THR A N 1
ATOM 2016 C CA . THR A 1 246 ? 15.910 2.349 -25.390 1.00 95.38 246 THR A CA 1
ATOM 2017 C C . THR A 1 246 ? 15.726 2.032 -26.870 1.00 95.38 246 THR A C 1
ATOM 2019 O O . THR A 1 246 ? 14.907 1.193 -27.215 1.00 95.38 246 THR A O 1
ATOM 2022 N N . TYR A 1 247 ? 16.548 2.625 -27.739 1.00 94.69 247 TYR A N 1
ATOM 2023 C CA . TYR A 1 247 ? 16.469 2.394 -29.183 1.00 94.69 247 TYR A CA 1
ATOM 2024 C C . TYR A 1 247 ? 16.666 0.915 -29.579 1.00 94.69 247 TYR A C 1
ATOM 2026 O O . TYR A 1 247 ? 16.073 0.450 -30.550 1.00 94.69 247 TYR A O 1
ATOM 2034 N N . VAL A 1 248 ? 17.467 0.159 -28.819 1.00 93.94 248 VAL A N 1
ATOM 2035 C CA . VAL A 1 248 ? 17.699 -1.279 -29.041 1.00 93.94 248 VAL A CA 1
ATOM 2036 C C . VAL A 1 248 ? 16.546 -2.167 -28.540 1.00 93.94 248 VAL A C 1
ATOM 2038 O O . VAL A 1 248 ? 16.352 -3.244 -29.103 1.00 93.94 248 VAL A O 1
ATOM 2041 N N . ILE A 1 249 ? 15.786 -1.758 -27.514 1.00 93.81 249 ILE A N 1
ATOM 2042 C CA . ILE A 1 249 ? 14.695 -2.571 -26.926 1.00 93.81 249 ILE A CA 1
ATOM 2043 C C . ILE A 1 249 ? 13.282 -2.196 -27.404 1.00 93.81 249 ILE A C 1
ATOM 2045 O O . ILE A 1 249 ? 12.408 -3.062 -27.353 1.00 93.81 249 ILE A O 1
ATOM 2049 N N . GLY A 1 250 ? 13.073 -0.958 -27.874 1.00 85.94 250 GLY A N 1
ATOM 2050 C CA . GLY A 1 250 ? 11.760 -0.376 -28.203 1.00 85.94 250 GLY A CA 1
ATOM 2051 C C . GLY A 1 250 ? 11.257 0.578 -27.125 1.00 85.94 250 GLY A C 1
ATOM 2052 O O . GLY A 1 250 ? 10.597 0.086 -26.186 1.00 85.94 250 GLY A O 1
#

pLDDT: mean 82.75, std 22.09, range [25.12, 98.31]

Secondary structure (DSSP, 8-state):
-EE-----EE-SSSS-EE-S--EE-EEE-SSTTS--TTPPPP-----------------------------------PPP------TT-STTEEE-SS---EEEEEEEETTEEEEEEE-TT-SS-EEEEEETTTTEEEEEEE-SEEEE-TTSSEEEEEETTEEEEEE--SS---GGGTTT-TTB---TT------HHHHHHHHHHHHHHHHHHHSSSTTGGG--HHHHHHHHHHHHHT--SHHHHHHHH-

Organism: NCBI:txid412755

InterPro domains:
  IPR012393 Tricorn protease [PTHR43253] (2-249)
  IPR015943 WD40/YVTN repeat-like-containing domain superfamily [G3DSA:2.130.10.10] (1-176)
  IPR028204 Tricorn protease C1 domain [PF14684] (196-249)
  IPR029045 ClpP/crotonase-like domain superfamily [SSF52096] (195-249)

Radius of gyration: 29.69 Å; chains: 1; bounding box: 62×44×97 Å

Sequence (250 aa):
VSDRDFSPIYSQTEWNHAYSSMARVYLVTLSKDVKSPFEPKSDEVTVKKESEKSQKSKKGAEKDKKKGDKEKKSAQKKGAWIKVDPSGLKDRIIGLPIGVADYRHITSVGEKIYYMMRSDRDRKSSLKMYDLEKQKETDLGNINGYEISHDQKKILVSQEKSYAIVDLPKDPLKIKDFLKIKDKLDLSNMETKVDFRQEWNQIFNECWRQMKYFFYAPNMHGVDWEAMKARYKPLAEAVNHRADLTYVIG